Protein AF-A0A8H7XWB1-F1 (afdb_monomer)

pLDDT: mean 83.72, std 14.88, range [35.56, 97.25]

Structure (mmCIF, N/CA/C/O backbone):
data_AF-A0A8H7XWB1-F1
#
_entry.id   AF-A0A8H7XWB1-F1
#
loop_
_atom_site.group_PDB
_atom_site.id
_atom_site.type_symbol
_atom_site.label_atom_id
_atom_site.label_alt_id
_atom_site.label_comp_id
_atom_site.label_asym_id
_atom_site.label_entity_id
_atom_site.label_seq_id
_atom_site.pdbx_PDB_ins_code
_atom_site.Cartn_x
_atom_site.Cartn_y
_atom_site.Cartn_z
_atom_site.occupancy
_atom_site.B_iso_or_equiv
_atom_site.auth_seq_id
_atom_site.auth_comp_id
_atom_site.auth_asym_id
_atom_site.auth_atom_id
_atom_site.pdbx_PDB_model_num
ATOM 1 N N . MET A 1 1 ? -14.150 -14.711 -48.230 1.00 35.56 1 MET A N 1
ATOM 2 C CA . MET A 1 1 ? -14.407 -14.240 -46.854 1.00 35.56 1 MET A CA 1
ATOM 3 C C . MET A 1 1 ? -13.603 -12.969 -46.676 1.00 35.56 1 MET A C 1
ATOM 5 O O . MET A 1 1 ? -12.386 -13.043 -46.759 1.00 35.56 1 MET A O 1
ATOM 9 N N . ASN A 1 2 ? -14.265 -11.816 -46.577 1.00 38.28 2 ASN A N 1
ATOM 10 C CA . ASN A 1 2 ? -13.580 -10.537 -46.384 1.00 38.28 2 ASN A CA 1
ATOM 11 C C . ASN A 1 2 ? -13.220 -10.387 -44.901 1.00 38.28 2 ASN A C 1
ATOM 13 O O . ASN A 1 2 ? -14.093 -10.637 -44.068 1.00 38.28 2 ASN A O 1
ATOM 17 N N . PRO A 1 3 ? -11.982 -9.999 -44.558 1.00 50.97 3 PRO A N 1
ATOM 18 C CA . PRO A 1 3 ? -11.643 -9.670 -43.184 1.00 50.97 3 PRO A CA 1
ATOM 19 C C . PRO A 1 3 ? -12.422 -8.415 -42.786 1.00 50.97 3 PRO A C 1
ATOM 21 O O . PRO A 1 3 ? -12.303 -7.368 -43.423 1.00 50.97 3 PRO A O 1
ATOM 24 N N . GLU A 1 4 ? -13.258 -8.530 -41.758 1.00 46.41 4 GLU A N 1
ATOM 25 C CA . GLU A 1 4 ? -13.920 -7.386 -41.143 1.00 46.41 4 GLU A CA 1
ATOM 26 C C . GLU A 1 4 ? -12.843 -6.456 -40.577 1.00 46.41 4 GLU A C 1
ATOM 28 O O . GLU A 1 4 ? -12.221 -6.733 -39.550 1.00 46.41 4 GLU A O 1
ATOM 33 N N . THR A 1 5 ? -12.591 -5.342 -41.261 1.00 44.94 5 THR A N 1
ATOM 34 C CA . THR A 1 5 ? -11.781 -4.255 -40.722 1.00 44.94 5 THR A CA 1
ATOM 35 C C . THR A 1 5 ? -12.534 -3.673 -39.533 1.00 44.94 5 THR A C 1
ATOM 37 O O . THR A 1 5 ? -13.482 -2.905 -39.706 1.00 44.94 5 THR A O 1
ATOM 40 N N . ARG A 1 6 ? -12.141 -4.065 -38.317 1.00 42.94 6 ARG A N 1
ATOM 41 C CA . ARG A 1 6 ? -12.605 -3.430 -37.082 1.00 42.94 6 ARG A CA 1
ATOM 42 C C . ARG A 1 6 ? -12.208 -1.958 -37.137 1.00 42.94 6 ARG A C 1
ATOM 44 O O . ARG A 1 6 ? -11.044 -1.612 -36.966 1.00 42.94 6 ARG A O 1
ATOM 51 N N . THR A 1 7 ? -13.173 -1.089 -37.404 1.00 44.16 7 THR A N 1
ATOM 52 C CA . THR A 1 7 ? -12.995 0.354 -37.294 1.00 44.16 7 THR A CA 1
ATOM 53 C C . THR A 1 7 ? -12.847 0.699 -35.817 1.00 44.16 7 THR A C 1
ATOM 55 O O . THR A 1 7 ? -13.800 0.615 -35.040 1.00 44.16 7 THR A O 1
ATOM 58 N N . TYR A 1 8 ? -11.627 1.049 -35.411 1.00 45.31 8 TYR A N 1
ATOM 59 C CA . TYR A 1 8 ? -11.356 1.555 -34.070 1.00 45.31 8 TYR A CA 1
ATOM 60 C C . TYR A 1 8 ? -12.246 2.779 -33.807 1.00 45.31 8 TYR A C 1
ATOM 62 O O . TYR A 1 8 ? -12.289 3.722 -34.598 1.00 45.31 8 TYR A O 1
ATOM 70 N N . ARG A 1 9 ? -13.015 2.753 -32.711 1.00 51.78 9 ARG A N 1
ATOM 71 C CA . ARG A 1 9 ? -13.826 3.904 -32.298 1.00 51.78 9 ARG A CA 1
ATOM 72 C C . ARG A 1 9 ? -12.897 4.998 -31.792 1.00 51.78 9 ARG A C 1
ATOM 74 O O . ARG A 1 9 ? -12.386 4.903 -30.680 1.00 51.78 9 ARG A O 1
ATOM 81 N N . PHE A 1 10 ? -12.737 6.053 -32.580 1.00 53.00 10 PHE A N 1
ATOM 82 C CA . PHE A 1 10 ? -12.079 7.265 -32.112 1.00 53.00 10 PHE A CA 1
ATOM 83 C C . PHE A 1 10 ? -12.929 7.977 -31.042 1.00 53.00 10 PHE A C 1
ATOM 85 O O . PHE A 1 10 ? -14.168 7.922 -31.091 1.00 53.00 10 PHE A O 1
ATOM 92 N N . PRO A 1 11 ? -12.289 8.648 -30.066 1.00 59.00 11 PRO A N 1
ATOM 93 C CA . PRO A 1 11 ? -12.997 9.451 -29.082 1.00 59.00 11 PRO A CA 1
ATOM 94 C C . PRO A 1 11 ? -13.821 10.546 -29.766 1.00 59.00 11 PRO A C 1
ATOM 96 O O . PRO A 1 11 ? -13.415 11.129 -30.771 1.00 59.00 11 PRO A O 1
ATOM 99 N N . LYS A 1 12 ? -15.002 10.849 -29.212 1.00 74.38 12 LYS A N 1
ATOM 100 C CA . LYS A 1 12 ? -15.832 11.941 -29.741 1.00 74.38 12 LYS A CA 1
ATOM 101 C C . LYS A 1 12 ? -15.06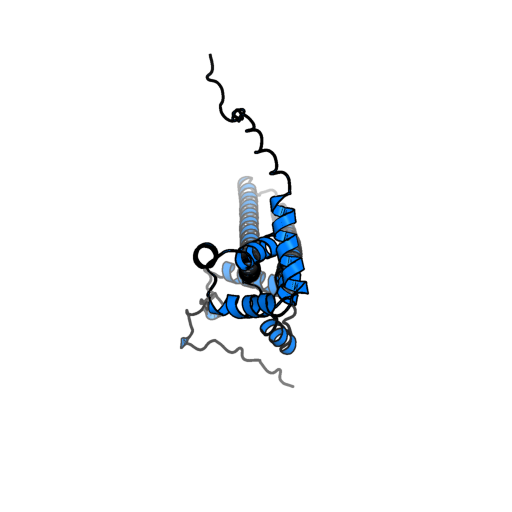3 13.269 -29.618 1.00 74.38 12 LYS A C 1
ATOM 103 O O . LYS A 1 12 ? -14.470 13.499 -28.563 1.00 74.38 12 LYS A O 1
ATOM 108 N N . PRO A 1 13 ? -15.153 14.185 -30.604 1.00 72.25 13 PRO A N 1
ATOM 109 C CA . PRO A 1 13 ? -14.378 15.434 -30.632 1.00 72.25 13 PR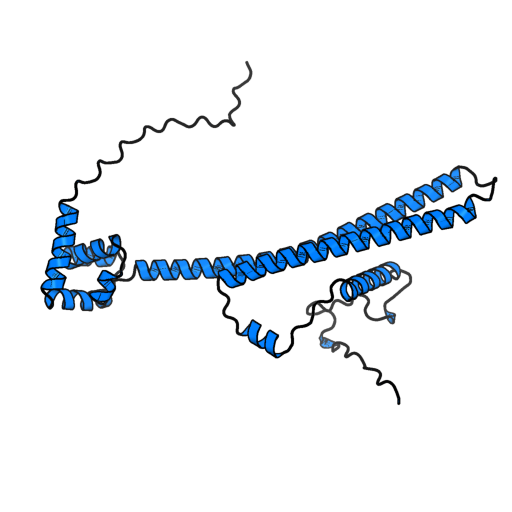O A CA 1
ATOM 110 C C . PRO A 1 13 ? -14.497 16.275 -29.355 1.00 72.25 13 PRO A C 1
ATOM 112 O O . PRO A 1 13 ? -13.539 16.899 -28.915 1.00 72.25 13 PRO A O 1
ATOM 115 N N . GLN A 1 14 ? -15.667 16.235 -28.715 1.00 79.50 14 GLN A N 1
ATOM 116 C CA . GLN A 1 14 ? -15.967 16.939 -27.465 1.00 79.50 14 GLN A CA 1
ATOM 117 C C . GLN A 1 14 ? -15.114 16.512 -26.252 1.00 79.50 14 GLN A C 1
ATOM 119 O O . GLN A 1 14 ? -15.103 17.221 -25.246 1.00 79.50 14 GLN A O 1
ATOM 124 N N . TYR A 1 15 ? -14.423 15.371 -26.332 1.00 65.50 15 TYR A N 1
ATOM 125 C CA . TYR A 1 15 ? -13.538 14.856 -25.282 1.00 65.50 15 TYR A CA 1
ATOM 126 C C . TYR A 1 15 ? -12.047 14.977 -25.630 1.00 65.50 15 TYR A C 1
ATOM 128 O O . TYR A 1 15 ? -11.212 14.586 -24.819 1.00 65.50 15 TYR A O 1
ATOM 136 N N . SER A 1 16 ? -11.702 15.536 -26.795 1.00 59.56 16 SER A N 1
ATOM 137 C CA . SER A 1 16 ? -10.306 15.786 -27.165 1.00 59.56 16 SER A CA 1
ATOM 138 C C . SER A 1 16 ? -9.658 16.771 -26.181 1.00 59.56 16 SER A C 1
ATOM 140 O O . SER A 1 16 ? -10.235 17.820 -25.881 1.00 59.56 16 SER A O 1
ATOM 142 N N . GLY A 1 17 ? -8.490 16.419 -25.632 1.00 60.16 17 GLY A N 1
ATOM 143 C CA . GLY A 1 17 ? -7.743 17.261 -24.690 1.00 60.16 17 GLY A CA 1
ATOM 144 C C . GLY A 1 17 ? -8.327 17.351 -23.273 1.00 60.16 17 GLY A C 1
ATOM 145 O O . GLY A 1 17 ? -7.893 18.196 -22.492 1.00 60.16 17 GLY A O 1
ATOM 146 N N . LYS A 1 18 ? -9.307 16.508 -22.914 1.00 54.84 18 LYS A N 1
ATOM 147 C CA . LYS A 1 18 ? -9.879 16.416 -21.556 1.00 54.84 18 LYS A CA 1
ATOM 148 C C . LYS A 1 18 ? -9.744 14.987 -21.016 1.00 54.84 18 LYS A C 1
ATOM 150 O O . LYS A 1 18 ? -9.686 14.044 -21.791 1.00 54.84 18 LYS A O 1
ATOM 155 N N . ASN A 1 19 ? -9.712 14.815 -19.690 1.00 50.78 19 ASN A N 1
ATOM 156 C CA . ASN A 1 19 ? -9.657 13.507 -19.004 1.00 50.78 19 ASN A CA 1
ATOM 157 C C . ASN A 1 19 ? -8.476 12.597 -19.407 1.00 50.78 19 ASN A C 1
ATOM 159 O O . ASN A 1 19 ? -8.663 11.401 -19.602 1.00 50.78 19 ASN A O 1
ATOM 163 N N . GLY A 1 20 ? -7.267 13.143 -19.567 1.00 52.66 20 GLY A N 1
ATOM 164 C CA . GLY A 1 20 ? -6.078 12.329 -19.864 1.00 52.66 20 GLY A CA 1
ATOM 165 C C . GLY A 1 20 ? -5.954 11.853 -21.317 1.00 52.66 20 GLY A C 1
ATOM 166 O O . GLY A 1 20 ? -4.910 11.321 -21.679 1.00 52.66 20 GLY A O 1
ATOM 167 N N . PHE A 1 21 ? -6.937 12.131 -22.183 1.00 46.53 21 PHE A N 1
ATOM 168 C CA . PHE A 1 21 ? -6.793 12.021 -23.639 1.00 46.53 21 PHE A CA 1
ATOM 169 C C . PHE A 1 21 ? -5.980 13.208 -24.171 1.00 46.53 21 PHE A C 1
ATOM 171 O O . PHE A 1 21 ? -6.491 14.090 -24.868 1.00 46.53 21 PHE A O 1
ATOM 178 N N . LEU A 1 22 ? -4.709 13.280 -23.777 1.00 50.22 22 LEU A N 1
ATOM 179 C CA . LEU A 1 22 ? -3.743 14.113 -24.477 1.00 50.22 22 LEU A CA 1
ATOM 180 C C . LEU A 1 22 ? -3.596 13.561 -25.898 1.00 50.22 22 LEU A C 1
ATOM 182 O O . LEU A 1 22 ? -3.619 12.348 -26.098 1.00 50.22 22 LEU A O 1
ATOM 186 N N . SER A 1 23 ? -3.424 14.453 -26.875 1.00 50.25 23 SER A N 1
ATOM 187 C CA . SER A 1 23 ? -3.046 14.113 -28.252 1.00 50.25 23 SER A CA 1
ATOM 188 C C . SER A 1 23 ? -1.604 13.600 -28.279 1.00 50.25 23 SER A C 1
ATOM 190 O O . SER A 1 23 ? -0.725 14.211 -28.874 1.00 50.25 23 SER A O 1
ATOM 192 N N . GLN A 1 24 ? -1.308 12.529 -27.552 1.00 55.84 24 GLN A N 1
ATOM 193 C CA . GLN A 1 24 ? -0.076 11.789 -27.765 1.00 55.84 24 GLN A CA 1
ATOM 194 C C . GLN A 1 24 ? -0.220 11.103 -29.120 1.00 55.84 24 GLN A C 1
ATOM 196 O O . GLN A 1 24 ? -1.270 10.506 -29.338 1.00 55.84 24 GLN A O 1
ATOM 201 N N . PHE A 1 25 ? 0.786 11.252 -29.991 1.00 54.06 25 PHE A N 1
ATOM 202 C CA . PHE A 1 25 ? 0.967 10.744 -31.368 1.00 54.06 25 PHE A CA 1
ATOM 203 C C . PHE A 1 25 ? 0.254 9.430 -31.736 1.00 54.06 25 PHE A C 1
ATOM 205 O O . PHE A 1 25 ? 0.881 8.432 -32.066 1.00 54.06 25 PHE A O 1
ATOM 212 N N . THR A 1 26 ? -1.070 9.409 -31.685 1.00 56.16 26 THR A N 1
ATOM 213 C CA . THR A 1 26 ? -1.877 8.218 -31.969 1.00 56.16 26 THR A CA 1
ATOM 214 C C . THR A 1 26 ? -2.432 8.260 -33.380 1.00 56.16 26 THR A C 1
ATOM 216 O O . THR A 1 26 ? -2.836 7.225 -33.900 1.00 56.16 26 THR A O 1
ATOM 219 N N . ASP A 1 27 ? -2.422 9.433 -34.014 1.00 67.38 27 ASP A N 1
ATOM 220 C CA . ASP A 1 27 ? -2.802 9.590 -35.409 1.00 67.38 27 ASP A CA 1
ATOM 221 C C . ASP A 1 27 ? -1.533 9.617 -36.281 1.00 67.38 27 ASP A C 1
ATOM 223 O O . ASP A 1 27 ? -0.704 10.516 -36.094 1.00 67.38 27 ASP A O 1
ATOM 227 N N . PRO A 1 28 ? -1.352 8.675 -37.230 1.00 71.19 28 PRO A N 1
ATOM 228 C CA . PRO A 1 28 ? -0.200 8.653 -38.134 1.00 71.19 28 PRO A CA 1
ATOM 229 C C . PRO A 1 28 ? 0.030 9.984 -38.861 1.00 71.19 28 PRO A C 1
ATOM 231 O O . PRO A 1 28 ? 1.161 10.324 -39.186 1.00 71.19 28 PRO A O 1
ATOM 234 N N . ALA A 1 29 ? -1.031 10.773 -39.068 1.00 78.19 29 ALA A N 1
ATOM 235 C CA . ALA A 1 29 ? -0.962 12.095 -39.688 1.00 78.19 29 ALA A CA 1
ATOM 236 C C . ALA A 1 29 ? -0.268 13.174 -38.825 1.00 78.19 29 ALA A C 1
ATOM 238 O O . ALA A 1 29 ? 0.056 14.244 -39.336 1.00 78.19 29 ALA A O 1
ATOM 239 N N . GLN A 1 30 ? -0.070 12.929 -37.525 1.00 77.12 30 GLN A N 1
ATOM 240 C CA . GLN A 1 30 ? 0.618 13.840 -36.599 1.00 77.12 30 GLN A CA 1
ATOM 241 C C . GLN A 1 30 ? 2.111 13.517 -36.440 1.00 77.12 30 GLN A C 1
ATOM 243 O O . GLN A 1 30 ? 2.844 14.294 -35.816 1.00 77.12 30 GLN A O 1
ATOM 248 N N . ILE A 1 31 ? 2.560 12.385 -36.989 1.00 81.75 31 ILE A N 1
ATOM 249 C CA . ILE A 1 31 ? 3.973 12.019 -37.021 1.00 81.75 31 ILE A CA 1
ATOM 250 C C . ILE A 1 31 ? 4.637 12.886 -38.095 1.00 81.75 31 ILE A C 1
ATOM 252 O O . ILE A 1 31 ? 4.229 12.904 -39.253 1.00 81.75 31 ILE A O 1
ATOM 256 N N . THR A 1 32 ? 5.623 13.666 -37.677 1.00 85.88 32 THR A N 1
ATOM 257 C CA . THR A 1 32 ? 6.428 14.544 -38.527 1.00 85.88 32 THR A CA 1
ATOM 258 C C . THR A 1 32 ? 7.887 14.151 -38.368 1.00 85.88 32 THR A C 1
ATOM 260 O O . THR A 1 32 ? 8.261 13.628 -37.322 1.00 85.88 32 THR A O 1
ATOM 263 N N . ASP A 1 33 ? 8.740 14.507 -39.325 1.00 86.62 33 ASP A N 1
ATOM 264 C CA . ASP A 1 33 ? 10.186 14.231 -39.260 1.00 86.62 33 ASP A CA 1
ATOM 265 C C . ASP A 1 33 ? 10.843 14.731 -37.954 1.00 86.62 33 ASP A C 1
ATOM 267 O O . ASP A 1 33 ? 11.885 14.245 -37.534 1.00 86.62 33 ASP A O 1
ATOM 271 N N . LYS A 1 34 ? 10.231 15.713 -37.276 1.00 84.31 34 LYS A N 1
ATOM 272 C CA . LYS A 1 34 ? 10.725 16.269 -36.007 1.00 84.31 34 LYS A CA 1
ATOM 273 C C . LYS A 1 34 ? 10.416 15.419 -34.771 1.00 84.31 34 LYS A C 1
ATOM 275 O O . LYS A 1 34 ? 11.002 15.679 -33.728 1.00 84.31 34 LYS A O 1
ATOM 280 N N . ASN A 1 35 ? 9.459 14.496 -34.846 1.00 83.38 35 ASN A N 1
ATOM 281 C CA . ASN A 1 35 ? 8.979 13.698 -33.709 1.00 83.38 35 ASN A CA 1
ATOM 282 C C . ASN A 1 35 ? 8.957 12.188 -34.000 1.00 83.38 35 ASN A C 1
ATOM 284 O O . ASN A 1 35 ? 8.463 11.413 -33.183 1.00 83.38 35 ASN A O 1
ATOM 288 N N . GLU A 1 36 ? 9.479 11.780 -35.155 1.00 85.19 36 GLU A N 1
ATOM 289 C CA . GLU A 1 36 ? 9.486 10.393 -35.606 1.00 85.19 36 GLU A CA 1
ATOM 290 C C . GLU A 1 36 ? 10.198 9.473 -34.607 1.00 85.19 36 GLU A C 1
ATOM 292 O O . GLU A 1 36 ? 9.649 8.439 -34.234 1.00 85.19 36 GLU A O 1
ATOM 297 N N . GLU A 1 37 ? 11.367 9.876 -34.102 1.00 81.25 37 GLU A N 1
ATOM 298 C CA . GLU A 1 37 ? 12.116 9.096 -33.107 1.00 81.25 37 GLU A CA 1
ATOM 299 C C . GLU A 1 37 ? 11.305 8.873 -31.825 1.00 81.25 37 GLU A C 1
ATOM 301 O O . GLU A 1 37 ? 11.192 7.745 -31.345 1.00 81.25 37 GLU A O 1
ATOM 306 N N . GLU A 1 38 ? 10.659 9.923 -31.312 1.00 82.81 38 GLU A N 1
ATOM 307 C CA . GLU A 1 38 ? 9.802 9.836 -30.126 1.00 82.81 38 GLU A CA 1
ATOM 308 C C . GLU A 1 38 ? 8.593 8.915 -30.374 1.00 82.81 38 GLU A C 1
ATOM 310 O O . GLU A 1 38 ? 8.188 8.149 -29.495 1.00 82.81 38 GLU A O 1
ATOM 315 N N . ALA A 1 39 ? 8.013 8.959 -31.577 1.00 83.19 39 ALA A N 1
ATOM 316 C CA . ALA A 1 39 ? 6.904 8.093 -31.962 1.00 83.19 39 ALA A CA 1
ATOM 317 C C . ALA A 1 39 ? 7.336 6.619 -32.058 1.00 83.19 39 ALA A C 1
ATOM 319 O O . ALA A 1 39 ? 6.631 5.745 -31.546 1.00 83.19 39 ALA A O 1
ATOM 320 N N . ILE A 1 40 ? 8.504 6.341 -32.647 1.00 85.12 40 ILE A N 1
ATOM 321 C CA . ILE A 1 40 ? 9.090 4.994 -32.715 1.00 85.12 40 ILE A CA 1
ATOM 322 C C . ILE A 1 40 ? 9.364 4.466 -31.306 1.00 85.12 40 ILE A C 1
ATOM 324 O O . ILE A 1 40 ? 9.042 3.318 -31.004 1.00 85.12 40 ILE A O 1
ATOM 328 N N . GLU A 1 41 ? 9.918 5.288 -30.419 1.00 82.12 41 GLU A N 1
ATOM 329 C CA . GLU A 1 41 ? 10.194 4.889 -29.038 1.00 82.12 41 GLU A CA 1
ATOM 330 C C . GLU A 1 41 ? 8.927 4.554 -28.262 1.00 82.12 41 GLU A C 1
ATOM 332 O O . GLU A 1 41 ? 8.865 3.513 -27.607 1.00 82.12 41 GLU A O 1
ATOM 337 N N . LYS A 1 42 ? 7.893 5.391 -28.374 1.00 83.19 42 LYS A N 1
ATOM 338 C CA . LYS A 1 42 ? 6.586 5.124 -27.765 1.00 83.19 42 LYS A CA 1
ATOM 339 C C . LYS A 1 42 ? 5.952 3.856 -28.316 1.00 83.19 42 LYS A C 1
ATOM 341 O O . LYS A 1 42 ? 5.360 3.094 -27.555 1.00 83.19 42 LYS A O 1
ATOM 346 N N . HIS A 1 43 ? 6.091 3.613 -29.617 1.00 84.88 43 HIS A N 1
ATOM 347 C CA . HIS A 1 43 ? 5.610 2.388 -30.238 1.00 84.88 43 HIS A CA 1
ATOM 348 C C . HIS A 1 43 ? 6.334 1.156 -29.684 1.00 84.88 43 HIS A C 1
ATOM 350 O O . HIS A 1 43 ? 5.670 0.244 -29.203 1.00 84.88 43 HIS A O 1
ATOM 356 N N . ARG A 1 44 ? 7.672 1.172 -29.631 1.00 83.06 44 ARG A N 1
ATOM 357 C CA . ARG A 1 44 ? 8.475 0.091 -29.030 1.00 83.06 44 ARG A CA 1
ATOM 358 C C . ARG A 1 44 ? 8.133 -0.133 -27.564 1.00 83.06 44 ARG A C 1
ATOM 360 O O . ARG A 1 44 ? 8.028 -1.267 -27.113 1.00 83.06 44 ARG A O 1
ATOM 367 N N . GLN A 1 45 ? 7.937 0.945 -26.807 1.00 82.38 45 GLN A N 1
ATOM 368 C CA . GLN A 1 45 ? 7.529 0.855 -25.410 1.00 82.38 45 GLN A CA 1
ATOM 369 C C . GLN A 1 45 ? 6.152 0.187 -25.281 1.00 82.38 45 GLN A C 1
ATOM 371 O O . GLN A 1 45 ? 5.947 -0.661 -24.415 1.00 82.38 45 GLN A O 1
ATOM 376 N N . PHE A 1 46 ? 5.210 0.545 -26.151 1.00 84.19 46 PHE A N 1
ATOM 377 C CA . PHE A 1 46 ? 3.893 -0.075 -26.195 1.00 84.19 46 PHE A CA 1
ATOM 378 C C . PHE A 1 46 ? 3.961 -1.557 -26.585 1.00 84.19 46 PHE A C 1
ATOM 380 O O . PHE A 1 46 ? 3.308 -2.374 -25.942 1.00 84.19 46 PHE A O 1
ATOM 387 N N . GLU A 1 47 ? 4.772 -1.920 -27.579 1.00 85.38 47 GLU A N 1
ATOM 388 C CA . GLU A 1 47 ? 5.025 -3.318 -27.943 1.00 85.38 47 GLU A CA 1
ATOM 389 C C . GLU A 1 47 ? 5.628 -4.095 -26.772 1.00 85.38 47 GLU A C 1
ATOM 391 O O . GLU A 1 47 ? 5.122 -5.160 -26.430 1.00 85.38 47 GLU A O 1
ATOM 396 N N . PHE A 1 48 ? 6.614 -3.524 -26.073 1.00 84.62 48 PHE A N 1
ATOM 397 C CA . PHE A 1 48 ? 7.167 -4.120 -24.861 1.00 84.62 48 PHE A CA 1
ATOM 398 C C . PHE A 1 48 ? 6.074 -4.391 -23.821 1.00 84.62 48 PHE A C 1
ATOM 400 O O . PHE A 1 48 ? 5.974 -5.511 -23.319 1.00 84.62 48 PHE A O 1
ATOM 407 N N . PHE A 1 49 ? 5.211 -3.412 -23.532 1.00 82.81 49 PHE A N 1
ATOM 408 C CA . PHE A 1 49 ? 4.098 -3.602 -22.601 1.00 82.81 49 PHE A CA 1
ATOM 409 C C . PHE A 1 49 ? 3.118 -4.677 -23.078 1.00 82.81 49 PHE A C 1
ATOM 411 O O . PHE A 1 49 ? 2.703 -5.530 -22.293 1.00 82.81 49 PHE A O 1
ATOM 418 N N . LEU A 1 50 ? 2.780 -4.690 -24.365 1.00 84.06 50 LEU A N 1
ATOM 419 C CA . LEU A 1 50 ? 1.895 -5.699 -24.931 1.00 84.06 50 LEU A CA 1
ATOM 420 C C . LEU A 1 50 ? 2.502 -7.093 -24.947 1.00 84.06 50 LEU A C 1
ATOM 422 O O . LEU A 1 50 ? 1.748 -8.052 -24.884 1.00 84.06 50 LEU A O 1
ATOM 426 N N . GLU A 1 51 ? 3.814 -7.234 -25.082 1.00 85.94 51 GLU A N 1
ATOM 427 C CA . GLU A 1 51 ? 4.486 -8.528 -25.159 1.00 85.94 51 GLU A CA 1
ATOM 428 C C . GLU A 1 51 ? 4.829 -9.080 -23.780 1.00 85.94 51 GLU A C 1
ATOM 430 O O . GLU A 1 51 ? 4.535 -10.241 -23.485 1.00 85.94 51 GLU A O 1
ATOM 435 N N . HIS A 1 52 ? 5.403 -8.227 -22.935 1.00 81.94 52 HIS A N 1
ATOM 436 C CA . HIS A 1 52 ? 6.024 -8.594 -21.670 1.00 81.94 52 HIS A CA 1
ATOM 437 C C . HIS A 1 52 ? 5.131 -8.282 -20.471 1.00 81.94 52 HIS A C 1
ATOM 439 O O . HIS A 1 52 ? 5.300 -8.909 -19.434 1.00 81.94 52 HIS A O 1
ATOM 445 N N . GLN A 1 53 ? 4.153 -7.380 -20.582 1.00 81.12 53 GLN A N 1
ATOM 446 C CA . GLN A 1 53 ? 3.177 -7.091 -19.521 1.00 81.12 53 GLN A CA 1
ATOM 447 C C . GLN A 1 53 ? 1.759 -7.522 -19.909 1.00 81.12 53 GLN A C 1
ATOM 449 O O . GLN A 1 53 ? 0.778 -6.862 -19.565 1.00 81.12 53 GLN A O 1
ATOM 454 N N . LYS A 1 54 ? 1.631 -8.670 -20.591 1.00 79.31 54 LYS A N 1
ATOM 455 C CA . LYS A 1 54 ? 0.335 -9.320 -20.840 1.00 79.31 54 LYS A CA 1
ATOM 456 C C . LYS A 1 54 ? -0.320 -9.699 -19.519 1.00 79.31 54 LYS A C 1
ATOM 458 O O . LYS A 1 54 ? -0.105 -10.789 -18.994 1.00 79.31 54 LYS A O 1
ATOM 463 N N . ARG A 1 55 ? -1.112 -8.782 -18.979 1.00 79.31 55 ARG A N 1
ATOM 464 C CA . ARG A 1 55 ? -2.034 -9.058 -17.886 1.00 79.31 55 ARG A CA 1
ATOM 465 C C . ARG A 1 55 ? -3.333 -9.526 -18.516 1.00 79.31 55 ARG A C 1
ATOM 467 O O . ARG A 1 55 ? -3.850 -8.888 -19.434 1.00 79.31 55 ARG A O 1
ATOM 474 N N . GLU A 1 56 ? -3.823 -10.670 -18.060 1.00 82.00 56 GLU A N 1
ATOM 475 C CA . GLU A 1 56 ? -5.148 -11.123 -18.453 1.00 82.00 56 GLU A CA 1
ATOM 476 C C . GLU A 1 56 ? -6.149 -10.074 -17.976 1.00 82.00 56 GLU A C 1
ATOM 478 O O . GLU A 1 56 ? -6.168 -9.707 -16.801 1.00 82.00 56 GLU A O 1
ATOM 483 N N . VAL A 1 57 ? -6.929 -9.531 -18.912 1.00 83.38 57 VAL A N 1
ATOM 484 C CA . VAL A 1 57 ? -8.037 -8.657 -18.542 1.00 83.38 57 VAL A CA 1
ATOM 485 C C . VAL A 1 57 ? -9.050 -9.554 -17.836 1.00 83.38 57 VAL A C 1
ATOM 487 O O . VAL A 1 57 ? -9.496 -10.521 -18.463 1.00 83.38 57 VAL A O 1
ATOM 490 N N . PRO A 1 58 ? -9.395 -9.274 -16.567 1.00 86.88 58 PRO A N 1
ATOM 491 C CA . PRO A 1 58 ? -10.365 -10.083 -15.852 1.00 86.88 58 PRO A CA 1
ATOM 492 C C . PRO A 1 58 ? -11.688 -10.118 -16.624 1.00 86.88 58 PRO A C 1
ATOM 494 O O . PRO A 1 58 ? -12.044 -9.168 -17.332 1.00 86.88 58 PRO A O 1
ATOM 497 N N . ASP A 1 59 ? -12.417 -11.226 -16.526 1.00 93.06 59 ASP A N 1
ATOM 498 C CA . ASP A 1 59 ? -13.748 -11.306 -17.115 1.00 93.06 59 ASP A CA 1
ATOM 499 C C . ASP A 1 59 ? -14.736 -10.353 -16.402 1.00 93.06 59 ASP A C 1
ATOM 501 O O . ASP A 1 59 ? -14.468 -9.759 -15.356 1.00 93.06 59 ASP A O 1
ATOM 505 N N . LEU A 1 60 ? -15.916 -10.156 -16.992 1.00 92.44 60 LEU A N 1
ATOM 506 C CA . LEU A 1 60 ? -16.914 -9.247 -16.415 1.00 92.44 60 LEU A CA 1
ATOM 507 C C . LEU A 1 60 ? -17.406 -9.708 -15.035 1.00 92.44 60 LEU A C 1
ATOM 509 O O . LEU A 1 60 ? -17.769 -8.872 -14.207 1.00 92.44 60 LEU A O 1
ATOM 513 N N . GLU A 1 61 ? -17.425 -11.017 -14.788 1.00 92.56 61 GLU A N 1
ATOM 514 C CA . GLU A 1 61 ? -17.891 -11.591 -13.527 1.00 92.56 61 GLU A CA 1
ATOM 515 C C . GLU A 1 61 ? -16.889 -11.339 -12.395 1.00 92.56 61 GLU A C 1
ATOM 517 O O . GLU A 1 61 ? -17.283 -10.915 -11.309 1.00 92.56 61 GLU A O 1
ATOM 522 N N . THR A 1 62 ? -15.594 -11.506 -12.661 1.00 90.31 62 THR A N 1
ATOM 523 C CA . THR A 1 62 ? -14.500 -11.207 -11.727 1.00 90.31 62 THR A CA 1
ATOM 524 C C . THR A 1 62 ? -14.416 -9.719 -11.424 1.00 90.31 62 THR A C 1
ATOM 526 O O . THR A 1 62 ? -14.380 -9.360 -10.250 1.00 90.31 62 THR A O 1
ATOM 529 N N . MET A 1 63 ? -14.521 -8.841 -12.428 1.00 89.19 63 MET A N 1
ATOM 530 C CA . MET A 1 63 ? -14.576 -7.391 -12.184 1.00 89.19 63 MET A CA 1
ATOM 531 C C . MET A 1 63 ? -15.776 -7.000 -11.307 1.00 89.19 63 MET A C 1
ATOM 533 O O . MET A 1 63 ? -15.657 -6.170 -10.405 1.00 89.19 63 MET A O 1
ATOM 537 N N . ALA A 1 64 ? -16.946 -7.609 -11.535 1.00 90.62 64 ALA A N 1
ATOM 538 C CA . ALA A 1 64 ? -18.121 -7.371 -10.699 1.00 90.62 64 ALA A CA 1
ATOM 539 C C . ALA A 1 64 ? -17.935 -7.912 -9.271 1.00 90.62 64 ALA A C 1
ATOM 541 O O . ALA A 1 64 ? -18.411 -7.300 -8.310 1.00 90.62 64 ALA A O 1
ATOM 542 N N . ALA A 1 65 ? -17.249 -9.045 -9.113 1.00 90.50 65 ALA A N 1
ATOM 543 C CA . ALA A 1 65 ? -16.929 -9.612 -7.810 1.00 90.50 65 ALA A CA 1
ATOM 544 C C . ALA A 1 65 ? -15.943 -8.728 -7.031 1.00 90.50 65 ALA A C 1
ATOM 546 O O . ALA A 1 65 ? -16.158 -8.493 -5.842 1.00 90.50 65 ALA A O 1
ATOM 547 N N . GLU A 1 66 ? -14.919 -8.185 -7.692 1.00 86.44 66 GLU A N 1
ATOM 548 C CA . GLU A 1 66 ? -13.955 -7.254 -7.095 1.00 86.44 66 GLU A CA 1
ATOM 549 C C . GLU A 1 66 ? -14.629 -5.973 -6.608 1.00 86.44 66 GLU A C 1
ATOM 551 O O . GLU A 1 66 ? -14.393 -5.541 -5.483 1.00 86.44 66 GLU A O 1
ATOM 556 N N . LEU A 1 67 ? -15.544 -5.410 -7.401 1.00 87.38 67 LEU A N 1
ATOM 557 C CA . LEU A 1 67 ? -16.242 -4.173 -7.044 1.00 87.38 67 LEU A CA 1
ATOM 558 C C . LEU A 1 67 ? -17.179 -4.340 -5.836 1.00 87.38 67 LEU A C 1
ATOM 560 O O . LEU A 1 67 ? -17.425 -3.390 -5.094 1.00 87.38 67 LEU A O 1
ATOM 564 N N . ASN A 1 68 ? -17.699 -5.553 -5.629 1.00 87.56 68 ASN A N 1
ATOM 565 C CA . ASN A 1 68 ? -18.533 -5.898 -4.477 1.00 87.56 68 ASN A CA 1
ATOM 566 C C . ASN A 1 68 ? -17.727 -6.452 -3.291 1.00 87.56 68 ASN A C 1
ATOM 568 O O . ASN A 1 68 ? -18.308 -6.734 -2.234 1.00 87.56 68 ASN A O 1
ATOM 572 N N . ARG A 1 69 ? -16.410 -6.634 -3.441 1.00 85.56 69 ARG A N 1
ATOM 573 C CA . ARG A 1 69 ? -15.555 -7.172 -2.387 1.00 85.56 69 ARG A CA 1
ATOM 574 C C . ARG A 1 69 ? -15.470 -6.153 -1.255 1.00 85.56 69 A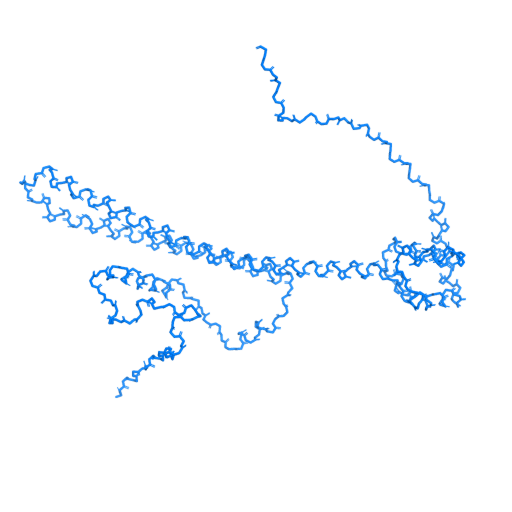RG A C 1
ATOM 576 O O . ARG A 1 69 ? -15.047 -5.017 -1.439 1.00 85.56 69 ARG A O 1
ATOM 583 N N . LYS A 1 70 ? -15.874 -6.562 -0.052 1.00 85.81 70 LYS A N 1
ATOM 584 C CA . LYS A 1 70 ? -15.573 -5.794 1.157 1.00 85.81 70 LYS A CA 1
ATOM 585 C C . LYS A 1 70 ? -14.132 -6.076 1.527 1.00 85.81 70 LYS A C 1
ATOM 587 O O . LYS A 1 70 ? -13.831 -7.164 2.012 1.00 85.81 70 LYS A O 1
ATOM 592 N N . ASP A 1 71 ? -13.269 -5.114 1.255 1.00 87.31 71 ASP A N 1
ATOM 593 C CA . ASP A 1 71 ? -11.873 -5.211 1.635 1.00 87.31 71 ASP A CA 1
ATOM 594 C C . ASP A 1 71 ? -11.726 -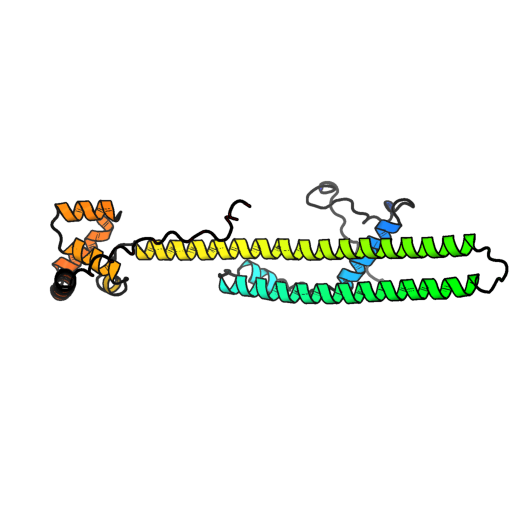5.122 3.153 1.00 87.31 71 ASP A C 1
ATOM 596 O O . ASP A 1 71 ? -12.252 -4.216 3.797 1.00 87.31 71 ASP A O 1
ATOM 600 N N . ASP A 1 72 ? -11.028 -6.101 3.718 1.00 92.38 72 ASP A N 1
ATOM 601 C CA . ASP A 1 72 ? -10.528 -6.090 5.084 1.00 92.38 72 ASP A CA 1
ATOM 602 C C . ASP A 1 72 ? -9.019 -5.788 5.082 1.00 92.38 72 ASP A C 1
ATOM 604 O O . ASP A 1 72 ? -8.334 -5.841 4.052 1.00 92.38 72 ASP A O 1
ATOM 608 N N . ALA A 1 73 ? -8.466 -5.466 6.254 1.00 92.12 73 ALA A N 1
ATOM 609 C CA . ALA A 1 73 ? -7.045 -5.131 6.371 1.00 92.12 73 ALA A CA 1
ATOM 610 C C . ALA A 1 73 ? -6.120 -6.282 5.914 1.00 92.12 73 ALA A C 1
ATOM 612 O O . ALA A 1 73 ? -5.005 -6.037 5.441 1.00 92.12 73 ALA A O 1
ATOM 613 N N . ALA A 1 74 ? -6.580 -7.535 6.029 1.00 93.12 74 ALA A N 1
ATOM 614 C CA . ALA A 1 74 ? -5.851 -8.721 5.591 1.00 93.12 74 ALA A CA 1
ATOM 615 C C . ALA A 1 74 ? -5.845 -8.877 4.059 1.00 93.12 74 ALA A C 1
ATOM 617 O O . ALA A 1 74 ? -4.780 -9.108 3.486 1.00 93.12 74 ALA A O 1
ATOM 618 N N . SER A 1 75 ? -6.990 -8.698 3.392 1.00 93.81 75 SER A N 1
ATOM 619 C CA . SER A 1 75 ? -7.115 -8.690 1.928 1.00 93.81 75 SER A CA 1
ATOM 620 C C . SER A 1 75 ? -6.267 -7.585 1.310 1.00 93.81 75 SER A C 1
ATOM 622 O O . SER A 1 75 ? -5.540 -7.841 0.353 1.00 93.81 75 SER A O 1
ATOM 624 N N . LEU A 1 76 ? -6.292 -6.374 1.878 1.00 94.38 76 LEU A N 1
ATOM 625 C CA . LEU A 1 76 ? -5.464 -5.266 1.387 1.00 94.38 76 LEU A CA 1
ATOM 626 C C . LEU A 1 76 ? -3.974 -5.538 1.570 1.00 94.38 76 LEU A C 1
ATOM 628 O O . LEU A 1 76 ? -3.182 -5.230 0.686 1.00 94.38 76 LEU A O 1
ATOM 632 N N . LYS A 1 77 ? -3.579 -6.151 2.692 1.00 96.00 77 LYS A N 1
ATOM 633 C CA . LYS A 1 77 ? -2.193 -6.587 2.877 1.00 96.00 77 LYS A CA 1
ATOM 634 C C . LYS A 1 77 ? -1.787 -7.591 1.798 1.00 96.00 77 LYS A C 1
ATOM 636 O O . LYS A 1 77 ? -0.741 -7.412 1.191 1.00 96.00 77 LYS A O 1
ATOM 641 N N . LYS A 1 78 ? -2.626 -8.595 1.537 1.00 95.44 78 LYS A N 1
ATOM 642 C CA . LYS A 1 78 ? -2.360 -9.580 0.490 1.00 95.44 78 LYS A CA 1
ATOM 643 C C . LYS A 1 78 ? -2.207 -8.914 -0.881 1.00 95.44 78 LYS A C 1
ATOM 645 O O . LYS A 1 78 ? -1.271 -9.234 -1.591 1.00 95.44 78 LYS A O 1
ATOM 650 N N . GLN A 1 79 ? -3.065 -7.953 -1.221 1.00 94.31 79 GLN A N 1
ATOM 651 C CA . GLN A 1 79 ? -2.954 -7.204 -2.478 1.00 94.31 79 GLN A CA 1
ATOM 652 C C . GLN A 1 79 ? -1.653 -6.407 -2.584 1.00 94.31 79 GLN A C 1
ATOM 654 O O . GLN A 1 79 ? -1.053 -6.377 -3.650 1.00 94.31 79 GLN A O 1
ATOM 659 N N . ILE A 1 80 ? -1.200 -5.783 -1.492 1.00 96.81 80 ILE A N 1
ATOM 660 C CA . ILE A 1 80 ? 0.096 -5.092 -1.463 1.00 96.81 80 ILE A CA 1
ATOM 661 C C . ILE A 1 80 ? 1.235 -6.089 -1.704 1.00 96.81 80 ILE A C 1
ATOM 663 O O . ILE A 1 80 ? 2.116 -5.806 -2.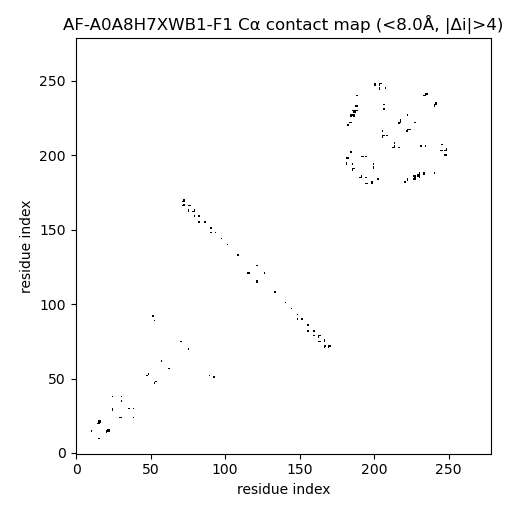512 1.00 96.81 80 ILE A O 1
ATOM 667 N N . ASP A 1 81 ? 1.205 -7.245 -1.039 1.00 97.25 81 ASP A N 1
ATOM 668 C CA . ASP A 1 81 ? 2.224 -8.287 -1.190 1.00 97.25 81 ASP A CA 1
ATOM 669 C C . ASP A 1 81 ? 2.217 -8.857 -2.631 1.00 97.25 81 ASP A C 1
ATOM 671 O O . ASP A 1 81 ? 3.264 -8.959 -3.270 1.00 97.25 81 ASP A O 1
ATOM 675 N N . ASP A 1 82 ? 1.035 -9.141 -3.191 1.00 95.25 82 ASP A N 1
ATOM 676 C CA . ASP A 1 82 ? 0.861 -9.608 -4.574 1.00 95.25 82 ASP A CA 1
ATOM 677 C C . ASP A 1 82 ? 1.372 -8.557 -5.584 1.00 95.25 82 ASP A C 1
ATOM 679 O O . ASP A 1 82 ? 2.054 -8.893 -6.556 1.00 95.25 82 ASP A O 1
ATOM 683 N N . LEU A 1 83 ? 1.105 -7.269 -5.337 1.00 95.44 83 LEU A N 1
ATOM 684 C CA . LEU A 1 83 ? 1.568 -6.156 -6.169 1.00 95.44 83 LEU A CA 1
ATOM 685 C C . LEU A 1 83 ? 3.092 -5.964 -6.103 1.00 95.44 83 LEU A C 1
ATOM 687 O O . LEU A 1 83 ? 3.702 -5.577 -7.100 1.00 95.44 83 LEU A O 1
ATOM 691 N N . GLN A 1 84 ? 3.721 -6.238 -4.958 1.00 96.88 84 GLN A N 1
ATOM 692 C CA . GLN A 1 84 ? 5.182 -6.230 -4.825 1.00 96.88 84 GLN A CA 1
ATOM 693 C C . GLN A 1 84 ? 5.819 -7.337 -5.662 1.00 96.88 84 GLN A C 1
ATOM 695 O O . GLN A 1 84 ? 6.719 -7.060 -6.452 1.00 96.88 84 GLN A O 1
ATOM 700 N N . VAL A 1 85 ? 5.300 -8.563 -5.563 1.00 96.75 85 VAL A N 1
ATOM 701 C CA . VAL A 1 85 ? 5.767 -9.692 -6.383 1.00 96.75 85 VAL A CA 1
ATOM 702 C C . VAL A 1 85 ? 5.579 -9.393 -7.872 1.00 96.75 85 VAL A C 1
ATOM 704 O O . VAL A 1 85 ? 6.451 -9.679 -8.693 1.00 96.75 85 VAL A O 1
ATOM 707 N N . LEU A 1 86 ? 4.450 -8.787 -8.245 1.00 93.62 86 LEU A N 1
ATOM 708 C CA . LEU A 1 86 ? 4.203 -8.365 -9.621 1.00 93.62 86 LEU A CA 1
ATOM 709 C C . LEU A 1 86 ? 5.226 -7.321 -10.091 1.00 93.62 86 LEU A C 1
ATOM 711 O O . LEU A 1 86 ? 5.761 -7.449 -11.189 1.00 93.62 86 LEU A O 1
ATOM 715 N N . HIS A 1 87 ? 5.539 -6.332 -9.254 1.00 95.44 87 HIS A N 1
ATOM 716 C CA . HIS A 1 87 ? 6.530 -5.306 -9.569 1.00 95.44 87 HIS A CA 1
ATOM 717 C C . HIS A 1 87 ? 7.941 -5.879 -9.746 1.00 95.44 87 HIS A C 1
ATOM 719 O O . HIS A 1 87 ? 8.633 -5.495 -10.685 1.00 95.44 87 HIS A O 1
ATOM 725 N N . GLU A 1 88 ? 8.356 -6.824 -8.900 1.00 96.69 88 GLU A N 1
ATOM 726 C CA . GLU A 1 88 ? 9.641 -7.520 -9.043 1.00 96.69 88 GLU A CA 1
ATOM 727 C C . GLU A 1 88 ? 9.731 -8.271 -10.378 1.00 96.69 88 GLU A C 1
ATOM 729 O O . GLU A 1 88 ? 10.735 -8.171 -11.087 1.00 96.69 88 GLU A O 1
ATOM 734 N N . ASN A 1 89 ? 8.657 -8.964 -10.768 1.00 95.19 89 ASN A N 1
ATOM 735 C CA . ASN A 1 89 ? 8.584 -9.640 -12.063 1.00 95.19 89 ASN A CA 1
ATOM 736 C C . ASN A 1 89 ? 8.644 -8.651 -13.237 1.00 95.19 89 ASN A C 1
ATOM 738 O O . ASN A 1 89 ? 9.341 -8.905 -14.221 1.00 95.19 89 ASN A O 1
ATOM 742 N N . ASP A 1 90 ? 7.936 -7.524 -13.142 1.00 93.25 90 ASP A N 1
ATOM 743 C CA . ASP A 1 90 ? 7.949 -6.485 -14.173 1.00 93.25 90 ASP A CA 1
ATOM 744 C C . ASP A 1 90 ? 9.340 -5.831 -14.295 1.00 93.25 90 ASP A C 1
ATOM 746 O O . ASP A 1 90 ? 9.795 -5.565 -15.410 1.00 93.25 90 ASP A O 1
ATOM 750 N N . LEU A 1 91 ? 10.052 -5.634 -13.177 1.00 95.31 91 LEU A N 1
ATOM 751 C CA . LEU A 1 91 ? 11.436 -5.147 -13.164 1.00 95.31 91 LEU A CA 1
ATOM 752 C C . LEU A 1 91 ? 12.398 -6.138 -13.814 1.00 95.31 91 LEU A C 1
ATOM 754 O O . LEU A 1 91 ? 13.224 -5.730 -14.626 1.00 95.31 91 LEU A O 1
ATOM 758 N N . GLN A 1 92 ? 12.276 -7.431 -13.506 1.00 96.19 92 GLN A N 1
ATOM 759 C CA . GLN A 1 92 ? 13.106 -8.459 -14.133 1.00 96.19 92 GLN A CA 1
ATOM 760 C C . GLN A 1 92 ? 12.939 -8.444 -15.658 1.00 96.19 92 GLN A C 1
ATOM 762 O O . GLN A 1 92 ? 13.928 -8.393 -16.384 1.00 96.19 92 GLN A O 1
ATOM 767 N N . ARG A 1 93 ? 11.692 -8.390 -16.145 1.00 94.00 93 ARG A N 1
ATOM 768 C CA . ARG A 1 93 ? 11.394 -8.306 -17.586 1.00 94.00 93 ARG A CA 1
ATOM 769 C C . ARG A 1 93 ? 11.961 -7.041 -18.224 1.00 94.00 93 ARG A C 1
ATOM 771 O O . ARG A 1 93 ? 12.467 -7.099 -19.340 1.00 94.00 93 ARG A O 1
ATOM 778 N N . LEU A 1 94 ? 11.883 -5.905 -17.527 1.00 93.62 94 LEU A N 1
ATOM 779 C CA . LEU A 1 94 ? 12.473 -4.651 -17.993 1.00 93.62 94 LEU A CA 1
ATOM 780 C C . LEU A 1 94 ? 14.001 -4.757 -18.097 1.00 93.62 94 LEU A C 1
ATOM 782 O O . LEU A 1 94 ? 14.573 -4.290 -19.079 1.00 93.62 94 LEU A O 1
ATOM 786 N N . TYR A 1 95 ? 14.665 -5.379 -17.120 1.00 95.31 95 TYR A N 1
ATOM 787 C CA . TYR A 1 95 ? 16.110 -5.588 -17.175 1.00 95.31 95 TYR A CA 1
ATOM 788 C C . TYR A 1 95 ? 16.513 -6.522 -18.312 1.00 95.31 95 TYR A C 1
ATOM 790 O O . TYR A 1 95 ? 17.428 -6.180 -19.057 1.00 95.31 95 TYR A O 1
ATOM 798 N N . ASP A 1 96 ? 15.812 -7.641 -18.496 1.00 95.00 96 ASP A N 1
ATOM 799 C CA . ASP A 1 96 ? 16.071 -8.568 -19.602 1.00 95.00 96 ASP A CA 1
ATOM 800 C C . ASP A 1 96 ? 15.911 -7.862 -20.961 1.00 95.00 96 ASP A C 1
ATOM 802 O O . ASP A 1 96 ? 16.750 -8.005 -21.851 1.00 95.00 96 ASP A O 1
ATOM 806 N N . PHE A 1 97 ? 14.879 -7.025 -21.100 1.00 92.56 97 PHE A N 1
ATOM 807 C CA . PHE A 1 97 ? 14.655 -6.214 -22.295 1.00 92.56 97 PHE A CA 1
ATOM 808 C C . PHE A 1 97 ? 15.775 -5.198 -22.544 1.00 92.56 97 PHE A C 1
ATOM 810 O O . PHE A 1 97 ? 16.312 -5.129 -23.648 1.00 92.56 97 PHE A O 1
ATOM 817 N N . ASN A 1 98 ? 16.178 -4.451 -21.514 1.00 93.56 98 ASN A N 1
ATOM 818 C CA . ASN A 1 98 ? 17.264 -3.478 -21.622 1.00 93.56 98 ASN A CA 1
ATOM 819 C C . ASN A 1 98 ? 18.603 -4.160 -21.965 1.00 93.56 98 ASN A C 1
ATOM 821 O O . ASN A 1 98 ? 19.386 -3.629 -22.751 1.00 93.56 98 ASN A O 1
ATOM 825 N N . VAL A 1 99 ? 18.864 -5.353 -21.417 1.00 95.81 99 VAL A N 1
ATOM 826 C CA . VAL A 1 99 ? 20.045 -6.159 -21.763 1.00 95.81 99 VAL A CA 1
ATOM 827 C C . VAL A 1 99 ? 20.010 -6.569 -23.235 1.00 95.81 99 VAL A C 1
ATOM 829 O O . VAL A 1 99 ? 21.033 -6.459 -23.908 1.00 95.81 99 VAL A O 1
ATOM 832 N N . ASN A 1 100 ? 18.857 -6.986 -23.760 1.00 93.88 100 ASN A N 1
ATOM 833 C CA . ASN A 1 100 ? 18.726 -7.332 -25.176 1.00 93.88 100 ASN A CA 1
ATOM 834 C C . ASN A 1 100 ? 18.958 -6.115 -26.084 1.00 93.88 100 ASN A C 1
ATOM 836 O O . ASN A 1 100 ? 19.774 -6.209 -26.998 1.00 93.88 100 ASN A O 1
ATOM 840 N N . GLU A 1 101 ? 18.350 -4.958 -25.787 1.00 91.94 101 GLU A N 1
ATOM 841 C CA . GLU A 1 101 ? 18.607 -3.708 -26.528 1.00 91.94 101 GLU A CA 1
ATOM 842 C C . GLU A 1 101 ? 20.100 -3.338 -26.514 1.00 91.94 101 GLU A C 1
ATOM 844 O O . GLU A 1 101 ? 20.660 -2.910 -27.526 1.00 91.94 101 GLU A O 1
ATOM 849 N N . TYR A 1 102 ? 20.772 -3.521 -25.373 1.00 94.44 102 TYR A N 1
ATOM 850 C CA . TYR A 1 102 ? 22.206 -3.271 -25.263 1.00 94.44 102 TYR A CA 1
ATOM 851 C C . TYR A 1 102 ? 23.027 -4.207 -26.153 1.00 94.44 102 TYR A C 1
ATOM 853 O O . TYR A 1 102 ? 23.918 -3.754 -26.870 1.00 94.44 102 TYR A O 1
ATOM 861 N N . LEU A 1 103 ? 22.737 -5.509 -26.115 1.00 95.50 103 LEU A N 1
ATOM 862 C CA . LEU A 1 103 ? 23.441 -6.503 -26.925 1.00 95.50 103 LEU A CA 1
ATOM 863 C C . LEU A 1 103 ? 23.237 -6.252 -28.423 1.00 95.50 103 LEU A C 1
ATOM 865 O O . LEU A 1 103 ? 24.204 -6.324 -29.182 1.00 95.50 103 LEU A O 1
ATOM 869 N N . GLU A 1 104 ? 22.022 -5.895 -28.839 1.00 93.56 104 GLU A N 1
ATOM 870 C CA . GLU A 1 104 ? 21.709 -5.519 -30.221 1.00 93.56 104 GLU A CA 1
ATOM 871 C C . GLU A 1 104 ? 22.461 -4.258 -30.663 1.00 93.56 104 GLU A C 1
ATOM 873 O O . GLU A 1 104 ? 23.002 -4.220 -31.774 1.00 93.56 104 GLU A O 1
ATOM 878 N N . SER A 1 105 ? 22.555 -3.246 -29.793 1.00 91.69 105 SER A N 1
ATOM 879 C CA . SER A 1 105 ? 23.340 -2.036 -30.063 1.00 91.69 105 SER A CA 1
ATOM 880 C C . SER A 1 105 ? 24.822 -2.380 -30.233 1.00 91.69 105 SER A C 1
ATOM 882 O O . SER A 1 105 ? 25.413 -2.057 -31.262 1.00 91.69 105 SER A O 1
ATOM 884 N N . ILE A 1 106 ? 25.418 -3.149 -29.313 1.00 92.12 106 ILE A N 1
ATOM 885 C CA . ILE A 1 106 ? 26.822 -3.582 -29.419 1.00 92.12 106 ILE A CA 1
ATOM 886 C C . ILE A 1 106 ? 27.071 -4.412 -30.685 1.00 92.12 106 ILE A C 1
ATOM 888 O O . ILE A 1 106 ? 28.083 -4.217 -31.364 1.00 92.12 106 ILE A O 1
ATOM 892 N N . GLN A 1 107 ? 26.157 -5.316 -31.039 1.00 92.94 107 GLN A N 1
ATOM 893 C CA . GLN A 1 107 ? 26.257 -6.093 -32.272 1.00 92.94 107 GLN A CA 1
ATOM 894 C C . GLN A 1 107 ? 26.212 -5.183 -33.506 1.00 92.94 107 GLN A C 1
ATOM 896 O O . GLN A 1 107 ? 27.042 -5.327 -34.404 1.00 92.94 107 GLN A O 1
ATOM 901 N N . SER A 1 108 ? 25.306 -4.205 -33.523 1.00 89.25 108 SER A N 1
ATOM 902 C CA . SER A 1 108 ? 25.189 -3.216 -34.600 1.00 89.25 108 SER A CA 1
ATOM 903 C C . SER A 1 108 ? 26.457 -2.366 -34.737 1.00 89.25 108 SER A C 1
ATOM 905 O O . SER A 1 108 ? 26.937 -2.146 -35.852 1.00 89.25 108 SER A O 1
ATOM 907 N N . GLN A 1 109 ? 27.060 -1.953 -33.617 1.00 88.00 109 GLN A N 1
ATOM 908 C CA . GLN A 1 109 ? 28.344 -1.239 -33.581 1.00 88.00 109 GLN A CA 1
ATOM 909 C C . GLN A 1 109 ? 29.499 -2.099 -34.109 1.00 88.00 109 GLN A C 1
ATOM 911 O O . GLN A 1 109 ? 30.369 -1.619 -34.836 1.00 88.00 109 GLN A O 1
ATOM 916 N N . HIS A 1 110 ? 29.516 -3.389 -33.774 1.00 86.31 110 HIS A N 1
ATOM 917 C CA . HIS A 1 110 ? 30.533 -4.308 -34.272 1.00 86.31 110 HIS A CA 1
ATOM 918 C C . HIS A 1 110 ? 30.403 -4.530 -35.786 1.00 86.31 110 HIS A C 1
ATOM 920 O O . HIS A 1 110 ? 31.393 -4.447 -36.513 1.00 86.31 110 HIS A O 1
ATOM 926 N N . THR A 1 111 ? 29.188 -4.776 -36.282 1.00 86.25 111 THR A N 1
ATOM 927 C CA . THR A 1 111 ? 28.938 -4.985 -37.715 1.00 86.25 111 THR A CA 1
ATOM 928 C C . THR A 1 111 ? 29.205 -3.720 -38.530 1.00 86.25 111 THR A C 1
ATOM 930 O O . THR A 1 111 ? 29.727 -3.819 -39.637 1.00 86.25 111 THR A O 1
ATOM 933 N N . SER A 1 112 ? 28.916 -2.528 -37.999 1.00 83.25 112 SER A N 1
ATOM 934 C CA . SER A 1 112 ? 29.208 -1.266 -38.694 1.00 83.25 112 SER A CA 1
ATOM 935 C C . SER A 1 112 ? 30.710 -0.964 -38.772 1.00 83.25 112 SER A C 1
ATOM 937 O O . SER A 1 112 ? 31.176 -0.449 -39.791 1.00 83.25 112 SER A O 1
ATOM 939 N N . ARG A 1 113 ? 31.490 -1.350 -37.750 1.00 76.19 113 ARG A N 1
ATOM 940 C CA . ARG A 1 113 ? 32.959 -1.236 -37.749 1.00 76.19 113 ARG A CA 1
ATOM 941 C C . ARG A 1 113 ? 33.635 -2.106 -38.809 1.00 76.19 113 ARG A C 1
ATOM 943 O O . ARG A 1 113 ? 34.636 -1.676 -39.373 1.00 76.19 113 ARG A O 1
ATOM 950 N N . ASP A 1 114 ? 33.106 -3.288 -39.116 1.00 65.62 114 ASP A N 1
ATOM 951 C CA . ASP A 1 114 ? 33.706 -4.180 -40.125 1.00 65.62 114 ASP A CA 1
ATOM 952 C C . ASP A 1 114 ? 33.719 -3.534 -41.529 1.00 65.62 114 ASP A C 1
ATOM 954 O O . ASP A 1 114 ? 34.690 -3.640 -42.276 1.00 65.62 114 ASP A O 1
ATOM 958 N N . TYR A 1 115 ? 32.702 -2.727 -41.853 1.00 61.31 115 TYR A N 1
ATOM 959 C CA . TYR A 1 115 ? 32.656 -1.976 -43.113 1.00 61.31 115 TYR A CA 1
ATOM 960 C C . TYR A 1 115 ? 33.643 -0.796 -43.177 1.00 61.31 115 TYR A C 1
ATOM 962 O O . TYR A 1 115 ? 34.053 -0.405 -44.273 1.00 61.31 115 TYR A O 1
ATOM 970 N N . THR A 1 116 ? 34.038 -0.218 -42.038 1.00 60.19 116 THR A N 1
ATOM 971 C CA . THR A 1 116 ? 34.931 0.957 -41.981 1.00 60.19 116 THR A CA 1
ATOM 972 C C . THR A 1 116 ? 36.395 0.589 -41.721 1.00 60.19 116 THR A C 1
ATOM 974 O O . THR A 1 116 ? 37.293 1.267 -42.218 1.00 60.19 116 THR A O 1
ATOM 977 N N . ALA A 1 117 ? 36.664 -0.518 -41.021 1.00 59.25 117 ALA A N 1
ATOM 978 C CA . ALA A 1 117 ? 38.009 -0.971 -40.655 1.00 59.25 117 ALA A CA 1
ATOM 979 C C . ALA A 1 117 ? 38.831 -1.540 -41.828 1.00 59.25 117 ALA A C 1
ATOM 981 O O . ALA A 1 117 ? 40.057 -1.611 -41.743 1.00 59.25 117 ALA A O 1
ATOM 982 N N . GLN A 1 118 ? 38.188 -1.912 -42.940 1.00 58.19 118 GLN A N 1
ATOM 983 C CA . GLN A 1 118 ? 38.859 -2.461 -44.128 1.00 58.19 118 GLN A CA 1
ATOM 984 C C . GLN A 1 118 ? 39.547 -1.394 -45.000 1.00 58.19 118 GLN A C 1
ATOM 986 O O . GLN A 1 118 ? 40.187 -1.734 -45.996 1.00 58.19 118 GLN A O 1
ATOM 991 N N . ARG A 1 119 ? 39.452 -0.105 -44.641 1.00 62.97 119 ARG A N 1
ATOM 992 C CA . ARG A 1 119 ? 40.134 0.990 -45.343 1.00 62.97 119 ARG A CA 1
ATOM 993 C C . ARG A 1 119 ? 41.325 1.495 -44.513 1.00 62.97 119 ARG A C 1
ATOM 995 O O . ARG A 1 119 ? 41.113 2.140 -43.489 1.00 62.97 119 ARG A O 1
ATOM 1002 N N . PRO A 1 120 ? 42.579 1.254 -44.947 1.00 61.62 120 PRO A N 1
ATOM 1003 C CA . PRO A 1 120 ? 43.775 1.710 -44.232 1.00 61.62 120 PRO A CA 1
ATOM 1004 C C . PRO A 1 120 ? 43.930 3.241 -44.162 1.00 61.62 120 PRO A C 1
ATOM 1006 O O . PRO A 1 120 ? 44.806 3.728 -43.458 1.00 61.62 120 PRO A O 1
ATOM 1009 N N . GLU A 1 121 ? 43.099 3.991 -44.889 1.00 67.75 121 GLU A N 1
ATOM 1010 C CA . GLU A 1 121 ? 43.191 5.447 -45.067 1.00 67.75 121 GLU A CA 1
ATOM 1011 C C . GLU A 1 121 ? 42.305 6.255 -44.099 1.00 67.75 121 GLU A C 1
ATOM 1013 O O . GLU A 1 121 ? 42.344 7.481 -44.131 1.00 67.75 121 GLU A O 1
ATOM 1018 N N . VAL A 1 122 ? 41.517 5.597 -43.237 1.00 61.91 122 VAL A N 1
ATOM 1019 C CA . VAL A 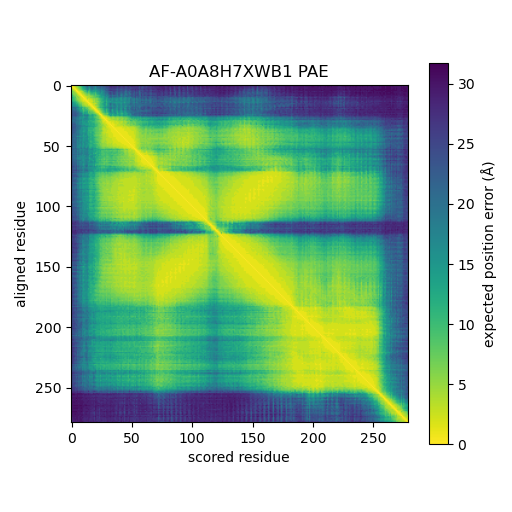1 122 ? 40.648 6.272 -42.252 1.00 61.91 122 VAL A CA 1
ATOM 1020 C C . VAL A 1 122 ? 41.517 6.996 -41.218 1.00 61.91 122 VAL A C 1
ATOM 1022 O O . VAL A 1 122 ? 42.213 6.358 -40.420 1.00 61.91 122 VAL A O 1
ATOM 1025 N N . TYR A 1 123 ? 41.481 8.329 -41.243 1.00 70.88 123 TYR A N 1
ATOM 1026 C CA . TYR A 1 123 ? 42.255 9.202 -40.358 1.00 70.88 123 TYR A CA 1
ATOM 1027 C C . TYR A 1 123 ? 41.841 8.997 -38.887 1.00 70.88 123 TYR A C 1
ATOM 1029 O O . TYR A 1 123 ? 40.674 8.750 -38.588 1.00 70.88 123 TYR A O 1
ATOM 1037 N N . GLU A 1 124 ? 42.772 9.145 -37.936 1.00 78.12 124 GLU A N 1
ATOM 1038 C CA . GLU A 1 124 ? 42.506 9.014 -36.485 1.00 78.12 124 GLU A CA 1
ATOM 1039 C C . GLU A 1 124 ? 41.308 9.857 -36.007 1.00 78.12 124 GLU A C 1
ATOM 1041 O O . GLU A 1 124 ? 40.562 9.434 -35.126 1.00 78.12 124 GLU A O 1
ATOM 1046 N N . ALA A 1 125 ? 41.080 11.013 -36.641 1.00 79.00 125 ALA A N 1
ATOM 1047 C CA . ALA A 1 125 ? 39.940 11.886 -36.375 1.00 79.00 125 ALA A CA 1
ATOM 1048 C C . ALA A 1 125 ? 38.581 11.230 -36.685 1.00 79.00 125 ALA A C 1
ATOM 1050 O O . ALA A 1 125 ? 37.625 11.417 -35.938 1.00 79.00 125 ALA A O 1
ATOM 1051 N N . GLU A 1 126 ? 38.488 10.434 -37.753 1.00 80.12 126 GLU A N 1
ATOM 1052 C CA . GLU A 1 126 ? 37.254 9.731 -38.123 1.00 80.12 126 GLU A CA 1
ATOM 1053 C C . GLU A 1 126 ? 36.961 8.590 -37.144 1.00 80.12 126 GLU A C 1
ATOM 1055 O O . GLU A 1 126 ? 35.811 8.379 -36.766 1.00 80.12 126 GLU A O 1
ATOM 1060 N N . ARG A 1 127 ? 38.000 7.898 -36.655 1.00 79.31 127 ARG A N 1
ATOM 1061 C CA . ARG A 1 127 ? 37.847 6.882 -35.600 1.00 79.31 127 ARG A CA 1
ATOM 1062 C C . ARG A 1 127 ? 37.346 7.493 -34.294 1.00 79.31 127 ARG A C 1
ATOM 1064 O O . ARG A 1 127 ? 36.413 6.960 -33.705 1.00 79.31 127 ARG A O 1
ATOM 1071 N N . ALA A 1 128 ? 37.916 8.628 -33.888 1.00 84.88 128 ALA A N 1
ATOM 1072 C CA . ALA A 1 128 ? 37.474 9.346 -32.696 1.00 84.88 128 ALA A CA 1
ATOM 1073 C C . ALA A 1 128 ? 36.007 9.802 -32.805 1.00 84.88 128 ALA A C 1
ATOM 1075 O O . ALA A 1 128 ? 35.254 9.660 -31.846 1.00 84.88 128 ALA A O 1
ATOM 1076 N N . ALA A 1 129 ? 35.580 10.277 -33.981 1.00 86.88 129 ALA A N 1
ATOM 1077 C CA . ALA A 1 129 ? 34.190 10.667 -34.221 1.00 86.88 129 ALA A CA 1
ATOM 1078 C C . ALA A 1 129 ? 33.215 9.474 -34.151 1.00 86.88 129 ALA A C 1
ATOM 1080 O O . ALA A 1 129 ? 32.108 9.606 -33.631 1.00 86.88 129 ALA A O 1
ATOM 1081 N N . ILE A 1 130 ? 33.623 8.299 -34.647 1.00 85.12 130 ILE A N 1
ATOM 1082 C CA . ILE A 1 130 ? 32.828 7.064 -34.545 1.00 85.12 130 ILE A CA 1
ATOM 1083 C C . ILE A 1 130 ? 32.690 6.626 -33.080 1.00 85.12 130 ILE A C 1
ATOM 1085 O O . ILE A 1 130 ? 31.597 6.265 -32.646 1.00 85.12 130 ILE A O 1
ATOM 1089 N N . ASP A 1 131 ? 33.775 6.679 -32.309 1.00 86.25 131 ASP A N 1
ATOM 1090 C CA . ASP A 1 131 ? 33.741 6.319 -30.891 1.00 86.25 131 ASP A CA 1
ATOM 1091 C C . ASP A 1 131 ? 32.858 7.286 -30.082 1.00 86.25 131 ASP A C 1
ATOM 1093 O O . ASP A 1 131 ? 32.053 6.839 -29.262 1.00 86.25 131 ASP A O 1
ATOM 1097 N N . GLU A 1 132 ? 32.924 8.591 -30.370 1.00 90.88 132 GLU A N 1
ATOM 1098 C CA . GLU A 1 132 ? 32.044 9.597 -29.764 1.00 90.88 132 GLU A CA 1
ATOM 1099 C C . GLU A 1 132 ? 30.564 9.334 -30.081 1.00 90.88 132 GLU A C 1
ATOM 1101 O O . GLU A 1 132 ? 29.717 9.410 -29.185 1.00 90.88 132 GLU A O 1
ATOM 1106 N N . LEU A 1 133 ? 30.244 8.963 -31.325 1.00 90.00 133 LEU A N 1
ATOM 1107 C CA . LEU A 1 133 ? 28.884 8.599 -31.729 1.00 90.00 133 LEU A CA 1
ATOM 1108 C C . LEU A 1 133 ? 28.358 7.399 -30.923 1.00 90.00 133 LEU A C 1
ATOM 1110 O O . LEU A 1 133 ? 27.237 7.443 -30.414 1.00 90.00 133 LEU A O 1
ATOM 1114 N N . PHE A 1 134 ? 29.170 6.354 -30.747 1.00 90.75 134 PHE A N 1
ATOM 1115 C CA . PHE A 1 134 ? 28.792 5.180 -29.950 1.00 90.75 134 PHE A CA 1
ATOM 1116 C C . PHE A 1 134 ? 28.663 5.488 -28.452 1.00 90.75 134 PHE A C 1
ATOM 1118 O O . PHE A 1 134 ? 27.842 4.887 -27.753 1.00 90.75 134 PHE A O 1
ATOM 1125 N N . ASP A 1 135 ? 29.445 6.432 -27.928 1.00 91.19 135 ASP A N 1
ATOM 1126 C CA . ASP A 1 135 ? 29.279 6.940 -26.562 1.00 91.19 135 ASP A CA 1
ATOM 1127 C C . ASP A 1 135 ? 28.001 7.773 -26.401 1.00 91.19 135 ASP A C 1
ATOM 1129 O O . ASP A 1 135 ? 27.355 7.731 -25.350 1.00 91.19 135 ASP A O 1
ATOM 1133 N N . MET A 1 136 ? 27.615 8.545 -27.418 1.00 90.88 136 MET A N 1
ATOM 1134 C CA . MET A 1 136 ? 26.336 9.257 -27.429 1.00 90.88 136 MET A CA 1
ATOM 1135 C C . MET A 1 136 ? 25.153 8.287 -27.460 1.00 90.88 136 MET A C 1
ATOM 1137 O O . MET A 1 136 ? 24.230 8.444 -26.662 1.00 90.88 136 MET A O 1
ATOM 1141 N N . GLU A 1 137 ? 25.202 7.258 -28.309 1.00 89.75 137 GLU A N 1
ATOM 1142 C CA . GLU A 1 137 ? 24.160 6.228 -28.398 1.00 89.75 137 GLU A CA 1
ATOM 1143 C C . GLU A 1 137 ? 23.979 5.494 -27.061 1.00 89.75 137 GLU A C 1
ATOM 1145 O O . GLU A 1 137 ? 22.859 5.383 -26.559 1.00 89.75 137 GLU A O 1
ATOM 1150 N N . ARG A 1 138 ? 25.084 5.075 -26.423 1.00 90.69 138 ARG A N 1
ATOM 1151 C CA . ARG A 1 138 ? 25.045 4.418 -25.105 1.00 90.69 138 ARG A CA 1
ATOM 1152 C C . ARG A 1 138 ? 24.424 5.296 -24.025 1.00 90.69 138 ARG A C 1
ATOM 1154 O O . ARG A 1 138 ? 23.603 4.814 -23.249 1.00 90.69 138 ARG A O 1
ATOM 1161 N N . ARG A 1 139 ? 24.780 6.583 -23.982 1.00 90.38 139 ARG A N 1
ATOM 1162 C CA . ARG A 1 139 ? 24.156 7.540 -23.052 1.00 90.38 139 ARG A CA 1
ATOM 1163 C C . ARG A 1 139 ? 22.664 7.701 -23.334 1.00 90.38 139 ARG A C 1
ATOM 1165 O O . ARG A 1 139 ? 21.876 7.742 -22.395 1.00 90.38 139 ARG A O 1
ATOM 1172 N N . GLY A 1 140 ? 22.278 7.743 -24.608 1.00 89.19 140 GLY A N 1
ATOM 1173 C CA . GLY A 1 140 ? 20.877 7.781 -25.021 1.00 89.19 140 GLY A CA 1
ATOM 1174 C C . GLY A 1 140 ? 20.092 6.561 -24.539 1.00 89.19 140 GLY A C 1
ATOM 1175 O O . GLY A 1 140 ? 19.008 6.721 -23.986 1.00 89.19 140 GLY A O 1
ATOM 1176 N N . LEU A 1 141 ? 20.645 5.353 -24.682 1.00 89.81 141 LEU A N 1
ATOM 1177 C CA . LEU A 1 141 ? 20.032 4.126 -24.159 1.00 89.81 141 LEU A CA 1
ATOM 1178 C C . LEU A 1 141 ? 19.876 4.170 -22.638 1.00 89.81 141 LEU A C 1
ATOM 1180 O O . LEU A 1 141 ? 18.801 3.868 -22.128 1.00 89.81 141 LEU A O 1
ATOM 1184 N N . GLN A 1 142 ? 20.909 4.611 -21.918 1.00 91.00 142 GLN A N 1
ATOM 1185 C CA . GLN A 1 142 ? 20.855 4.705 -20.462 1.00 91.00 142 GLN A CA 1
ATOM 1186 C C . GLN A 1 142 ? 19.733 5.639 -19.983 1.00 91.00 142 GLN A C 1
ATOM 1188 O O . GLN A 1 142 ? 18.970 5.259 -19.099 1.00 91.00 142 GLN A O 1
ATOM 1193 N N . ILE A 1 143 ? 19.594 6.821 -20.592 1.00 89.44 143 ILE A N 1
ATOM 1194 C CA . ILE A 1 143 ? 18.515 7.766 -20.259 1.00 89.44 143 ILE A CA 1
ATOM 1195 C C . ILE A 1 143 ? 17.144 7.109 -20.472 1.00 89.44 143 ILE A C 1
ATOM 1197 O O . ILE A 1 143 ? 16.289 7.164 -19.592 1.00 89.44 143 ILE A O 1
ATOM 1201 N N . LYS A 1 144 ? 16.951 6.409 -21.598 1.00 88.81 144 LYS A N 1
ATOM 1202 C CA . LYS A 1 144 ? 15.691 5.701 -21.889 1.00 88.81 144 LYS A CA 1
ATOM 1203 C C . LYS A 1 144 ? 15.393 4.617 -20.856 1.00 88.81 144 LYS A C 1
ATOM 1205 O O . LYS A 1 144 ? 14.243 4.445 -20.453 1.00 88.81 144 LYS A O 1
ATOM 1210 N N . TRP A 1 145 ? 16.406 3.871 -20.423 1.00 92.88 145 TRP A N 1
ATOM 1211 C CA . TRP A 1 145 ? 16.243 2.843 -19.396 1.00 92.88 145 TRP A CA 1
ATOM 1212 C C . TRP A 1 145 ? 15.865 3.441 -18.045 1.00 92.88 145 TRP A C 1
ATOM 1214 O O . TRP A 1 145 ? 14.975 2.912 -17.377 1.00 92.88 145 TRP A O 1
ATOM 1224 N N . GLU A 1 146 ? 16.507 4.546 -17.663 1.00 93.25 146 GLU A N 1
ATOM 1225 C CA . GLU A 1 146 ? 16.176 5.292 -16.451 1.00 93.25 146 GLU A CA 1
ATOM 1226 C C . GLU A 1 146 ? 14.727 5.788 -16.503 1.00 93.25 146 GLU A C 1
ATOM 1228 O O . GLU A 1 146 ? 13.971 5.532 -15.568 1.00 93.25 146 GLU A O 1
ATOM 1233 N N . ASP A 1 147 ? 14.291 6.384 -17.614 1.00 90.06 147 ASP A N 1
ATOM 1234 C CA . ASP A 1 147 ? 12.914 6.862 -17.779 1.00 90.06 147 ASP A CA 1
ATOM 1235 C C . ASP A 1 147 ? 11.881 5.732 -17.663 1.00 90.06 147 ASP A C 1
ATOM 1237 O O . ASP A 1 147 ? 10.895 5.863 -16.930 1.00 90.06 147 ASP A O 1
ATOM 1241 N N . ARG A 1 148 ? 12.107 4.590 -18.328 1.00 89.31 148 ARG A N 1
ATOM 1242 C CA . ARG A 1 148 ? 11.213 3.419 -18.230 1.00 89.31 148 ARG A CA 1
ATOM 1243 C C . ARG A 1 148 ? 11.144 2.881 -16.802 1.00 89.31 148 ARG A C 1
ATOM 1245 O O . ARG A 1 148 ? 10.054 2.573 -16.315 1.00 89.31 148 ARG A O 1
ATOM 1252 N N . TYR A 1 149 ? 12.288 2.793 -16.123 1.00 94.50 149 TYR A N 1
ATOM 1253 C CA . TYR A 1 149 ? 12.347 2.379 -14.723 1.00 94.50 149 TYR A CA 1
ATOM 1254 C C . TYR A 1 149 ? 11.562 3.342 -13.827 1.00 94.50 149 TYR A C 1
ATOM 1256 O O . TYR A 1 149 ? 10.739 2.896 -13.029 1.00 94.50 149 TYR A O 1
ATOM 1264 N N . GLN A 1 150 ? 11.766 4.654 -13.978 1.00 93.75 150 GLN A N 1
ATOM 1265 C CA . GLN A 1 150 ? 11.067 5.663 -13.181 1.00 93.75 150 GLN A CA 1
ATOM 1266 C C . GLN A 1 150 ? 9.556 5.604 -13.398 1.00 93.75 150 GLN A C 1
ATOM 1268 O O . GLN A 1 150 ? 8.801 5.683 -12.432 1.00 93.75 150 GLN A O 1
ATOM 1273 N N . GLN A 1 151 ? 9.099 5.411 -14.638 1.00 89.81 151 GLN A N 1
ATOM 1274 C CA . GLN A 1 151 ? 7.676 5.250 -14.941 1.00 89.81 151 GLN A CA 1
ATOM 1275 C C . GLN A 1 151 ? 7.083 4.014 -14.253 1.00 89.81 151 GLN A C 1
ATOM 1277 O O . GLN A 1 151 ? 6.040 4.118 -13.604 1.00 89.81 151 GLN A O 1
ATOM 1282 N N . LEU A 1 152 ? 7.759 2.863 -14.345 1.00 91.75 152 LEU A N 1
ATOM 1283 C CA . LEU A 1 152 ? 7.312 1.623 -13.707 1.00 91.75 152 LEU A CA 1
ATOM 1284 C C . LEU A 1 152 ? 7.303 1.747 -12.176 1.00 91.75 152 LEU A C 1
ATOM 1286 O O . LEU A 1 152 ? 6.339 1.354 -11.519 1.00 91.75 152 LEU A O 1
ATOM 1290 N N . HIS A 1 153 ? 8.361 2.329 -11.609 1.00 94.81 153 HIS A N 1
ATOM 1291 C CA . HIS A 1 153 ? 8.494 2.548 -10.174 1.00 94.81 153 HIS A CA 1
ATOM 1292 C C . HIS A 1 153 ? 7.431 3.516 -9.645 1.00 94.81 153 HIS A C 1
ATOM 1294 O O . HIS A 1 153 ? 6.795 3.248 -8.627 1.00 94.81 153 HIS A O 1
ATOM 1300 N N . TYR A 1 154 ? 7.196 4.619 -10.358 1.00 95.12 154 TYR A N 1
ATOM 1301 C CA . TYR A 1 154 ? 6.160 5.585 -10.015 1.00 95.12 154 TYR A CA 1
ATOM 1302 C C . TYR A 1 154 ? 4.768 4.948 -10.025 1.00 95.12 154 TYR A C 1
ATOM 1304 O O . TYR A 1 154 ? 4.011 5.133 -9.070 1.00 95.12 154 TYR A O 1
ATOM 1312 N N . ALA A 1 155 ? 4.444 4.171 -11.065 1.00 92.19 155 ALA A N 1
ATOM 1313 C CA . ALA A 1 155 ? 3.165 3.474 -11.165 1.00 92.19 155 ALA A CA 1
ATOM 1314 C C . ALA A 1 155 ? 2.955 2.540 -9.962 1.00 92.19 155 ALA A C 1
ATOM 1316 O O . ALA A 1 155 ? 1.955 2.675 -9.253 1.00 92.19 155 ALA A O 1
ATOM 1317 N N . HIS A 1 156 ? 3.943 1.690 -9.660 1.00 95.12 156 HIS A N 1
ATOM 1318 C CA . HIS A 1 156 ? 3.911 0.798 -8.500 1.00 95.12 156 HIS A CA 1
ATOM 1319 C C . HIS A 1 156 ? 3.727 1.561 -7.180 1.00 95.12 156 HIS A C 1
ATOM 1321 O O . HIS A 1 156 ? 2.833 1.248 -6.393 1.00 95.12 156 HIS A O 1
ATOM 1327 N N . LEU A 1 157 ? 4.539 2.596 -6.945 1.00 97.06 157 LEU A N 1
ATOM 1328 C CA . LEU A 1 157 ? 4.484 3.374 -5.711 1.00 97.06 157 LEU A CA 1
ATOM 1329 C C . LEU A 1 157 ? 3.123 4.057 -5.538 1.00 97.06 157 LEU A C 1
ATOM 1331 O O . LEU A 1 157 ? 2.575 4.060 -4.437 1.00 97.06 157 LEU A O 1
ATOM 1335 N N . SER A 1 158 ? 2.566 4.619 -6.612 1.00 96.94 158 SER A N 1
ATOM 1336 C CA . SER A 1 158 ? 1.267 5.295 -6.565 1.00 96.94 158 SER A CA 1
ATOM 1337 C C . SER A 1 158 ? 0.139 4.355 -6.121 1.00 96.94 158 SER A C 1
ATOM 1339 O O . SER A 1 158 ? -0.702 4.741 -5.307 1.00 96.94 158 SER A O 1
ATOM 1341 N N . GLU A 1 159 ? 0.172 3.104 -6.578 1.00 95.44 159 GLU A N 1
ATOM 1342 C CA . GLU A 1 159 ? -0.820 2.083 -6.251 1.00 95.44 159 GLU A CA 1
ATOM 1343 C C . GLU A 1 159 ? -0.631 1.542 -4.825 1.00 95.44 159 GLU A C 1
ATOM 1345 O O . GLU A 1 159 ? -1.581 1.506 -4.038 1.00 95.44 159 GLU A O 1
ATOM 1350 N N . VAL A 1 160 ? 0.609 1.229 -4.430 1.00 96.81 160 VAL A N 1
ATOM 1351 C CA . VAL A 1 160 ? 0.929 0.790 -3.059 1.00 96.81 160 VAL A CA 1
ATOM 1352 C C . VAL A 1 160 ? 0.540 1.848 -2.029 1.00 96.81 160 VAL A C 1
ATOM 1354 O O . VAL A 1 160 ? -0.000 1.513 -0.969 1.00 96.81 160 VAL A O 1
ATOM 1357 N N . LEU A 1 161 ? 0.790 3.129 -2.315 1.00 96.50 161 LEU A N 1
ATOM 1358 C CA . LEU A 1 161 ? 0.418 4.225 -1.420 1.00 96.50 161 LEU A CA 1
ATOM 1359 C C . LEU A 1 161 ? -1.100 4.313 -1.236 1.00 96.50 161 LEU A C 1
ATOM 1361 O O . LEU A 1 161 ? -1.556 4.491 -0.104 1.00 96.50 161 LEU A O 1
ATOM 1365 N N . ALA A 1 162 ? -1.875 4.147 -2.310 1.00 95.94 162 ALA A N 1
ATOM 1366 C CA . ALA A 1 162 ? -3.333 4.140 -2.240 1.00 95.94 162 ALA A CA 1
ATOM 1367 C C . ALA A 1 162 ? -3.854 2.978 -1.374 1.00 95.94 162 ALA A C 1
ATOM 1369 O O . ALA A 1 162 ? -4.627 3.207 -0.440 1.00 95.94 162 ALA A O 1
ATOM 1370 N N . LEU A 1 163 ? -3.366 1.754 -1.607 1.00 96.00 163 LEU A N 1
ATOM 1371 C CA . LEU A 1 163 ? -3.751 0.569 -0.828 1.00 96.00 163 LEU A CA 1
ATOM 1372 C C . LEU A 1 163 ? -3.345 0.684 0.647 1.00 96.00 163 LEU A C 1
ATOM 1374 O O . LEU A 1 163 ? -4.105 0.322 1.545 1.00 96.00 163 LEU A O 1
ATOM 1378 N N . THR A 1 164 ? -2.158 1.229 0.918 1.00 96.19 164 THR A N 1
ATOM 1379 C CA . THR A 1 164 ? -1.658 1.417 2.287 1.00 96.19 164 THR A CA 1
ATOM 1380 C C . THR A 1 164 ? -2.490 2.445 3.052 1.00 96.19 164 THR A C 1
ATOM 1382 O O . THR A 1 164 ? -2.804 2.237 4.227 1.00 96.19 164 THR A O 1
ATOM 1385 N N . ALA A 1 165 ? -2.866 3.546 2.397 1.00 96.88 165 ALA A N 1
ATOM 1386 C CA . ALA A 1 165 ? -3.733 4.557 2.990 1.00 96.88 165 ALA A CA 1
ATOM 1387 C C . ALA A 1 165 ? -5.114 3.978 3.331 1.00 96.88 165 ALA A C 1
ATOM 1389 O O . ALA A 1 165 ? -5.623 4.215 4.429 1.00 96.88 165 ALA A O 1
ATOM 1390 N N . GLU A 1 166 ? -5.684 3.175 2.432 1.00 95.50 166 GLU A N 1
ATOM 1391 C CA . GLU A 1 166 ? -6.978 2.531 2.652 1.00 95.50 166 GLU A CA 1
ATOM 1392 C C . GLU A 1 166 ? -6.921 1.500 3.784 1.00 95.50 166 GLU A C 1
ATOM 1394 O O . GLU A 1 166 ? -7.754 1.522 4.690 1.00 95.50 166 GLU A O 1
ATOM 1399 N N . LYS A 1 167 ? -5.875 0.669 3.818 1.00 96.25 167 LYS A N 1
ATOM 1400 C CA . LYS A 1 167 ? -5.651 -0.278 4.915 1.00 96.25 167 LYS A CA 1
ATOM 1401 C C . LYS A 1 167 ? -5.597 0.434 6.265 1.00 96.25 167 LYS A C 1
ATOM 1403 O O . LYS A 1 167 ? -6.282 0.031 7.203 1.00 96.25 167 LYS A O 1
ATOM 1408 N N . LYS A 1 168 ? -4.827 1.521 6.352 1.00 96.38 168 LYS A N 1
ATOM 1409 C CA . LYS A 1 168 ? -4.724 2.327 7.573 1.00 96.38 168 LYS A CA 1
ATOM 1410 C C . LYS A 1 168 ? -6.085 2.895 7.988 1.00 96.38 168 LYS A C 1
ATOM 1412 O O . LYS A 1 168 ? -6.416 2.887 9.169 1.00 96.38 168 LYS A O 1
ATOM 1417 N N . ARG A 1 169 ? -6.893 3.360 7.030 1.00 95.88 169 ARG A N 1
ATOM 1418 C CA . ARG A 1 169 ? -8.245 3.880 7.282 1.00 95.88 169 ARG A CA 1
ATOM 1419 C C . ARG A 1 169 ? -9.162 2.818 7.896 1.00 95.88 169 ARG A C 1
ATOM 1421 O O . ARG A 1 169 ? -9.909 3.133 8.822 1.00 95.88 169 ARG A O 1
ATOM 1428 N N . ILE A 1 170 ? -9.097 1.583 7.400 1.00 95.19 170 ILE A N 1
ATOM 1429 C CA . ILE A 1 170 ? -9.872 0.452 7.929 1.00 95.19 170 ILE A CA 1
ATOM 1430 C C . ILE A 1 170 ? -9.405 0.094 9.341 1.00 95.19 170 ILE A C 1
ATOM 1432 O O . ILE A 1 170 ? -10.232 0.031 10.246 1.00 95.19 170 ILE A O 1
ATOM 1436 N N . GLU A 1 171 ? -8.097 -0.045 9.562 1.00 94.44 171 GLU A N 1
ATOM 1437 C CA . GLU A 1 171 ? -7.537 -0.344 10.889 1.00 94.44 171 GLU A CA 1
ATOM 1438 C C . GLU A 1 171 ? -7.914 0.729 11.926 1.00 94.44 171 GLU A C 1
ATOM 1440 O O . GLU A 1 171 ? -8.302 0.413 13.051 1.00 94.44 171 GLU A O 1
ATOM 1445 N N . GLU A 1 172 ? -7.867 2.010 11.548 1.00 95.31 172 GLU A N 1
ATOM 1446 C CA . GLU A 1 172 ? -8.304 3.110 12.410 1.00 95.31 172 GLU A CA 1
ATOM 1447 C C . GLU A 1 172 ? -9.808 3.065 12.709 1.00 95.31 172 GLU A C 1
ATOM 1449 O O . GLU A 1 172 ? -10.220 3.397 13.822 1.00 95.31 172 GLU A O 1
ATOM 1454 N N . ALA A 1 173 ? -10.639 2.688 11.736 1.00 93.56 173 ALA A N 1
ATOM 1455 C CA . ALA A 1 173 ? -12.079 2.553 11.931 1.00 93.56 173 ALA A CA 1
ATOM 1456 C C . ALA A 1 173 ? -12.415 1.376 12.859 1.00 93.56 173 ALA A C 1
ATOM 1458 O O . ALA A 1 173 ? -13.232 1.530 13.767 1.00 93.56 173 ALA A O 1
ATOM 1459 N N . GLU A 1 174 ? -11.753 0.233 12.681 1.00 92.12 174 GLU A N 1
ATOM 1460 C CA . GLU A 1 174 ? -11.895 -0.940 13.548 1.00 92.12 174 GLU A CA 1
ATOM 1461 C C . GLU A 1 174 ? -11.433 -0.651 14.977 1.00 92.12 174 GLU A C 1
ATOM 1463 O O . GLU A 1 174 ? -12.107 -1.019 15.939 1.00 92.12 174 GLU A O 1
ATOM 1468 N N . GLU A 1 175 ? -10.305 0.041 15.139 1.00 92.12 175 GLU A N 1
ATOM 1469 C CA . GLU A 1 175 ? -9.798 0.417 16.455 1.00 92.12 175 GLU A CA 1
ATOM 1470 C C . GLU A 1 175 ? -10.712 1.446 17.132 1.00 92.12 175 GLU A C 1
ATOM 1472 O O . GLU A 1 175 ? -10.986 1.326 18.325 1.00 92.12 175 GLU A O 1
ATOM 1477 N N . LYS A 1 176 ? -11.266 2.414 16.391 1.00 92.44 176 LYS A N 1
ATOM 1478 C CA . LYS A 1 176 ? -12.286 3.329 16.927 1.00 92.44 176 LYS A CA 1
ATOM 1479 C C . LYS A 1 176 ? -13.539 2.581 17.364 1.00 92.44 176 LYS A C 1
ATOM 1481 O O . LYS A 1 176 ? -13.985 2.794 18.487 1.00 92.44 176 LYS A O 1
ATOM 1486 N N . ALA A 1 177 ? -14.056 1.666 16.544 1.00 90.12 177 ALA A N 1
ATOM 1487 C CA . ALA A 1 177 ? -15.203 0.837 16.907 1.00 90.12 177 ALA A CA 1
ATOM 1488 C C . ALA A 1 177 ? -14.912 0.004 18.166 1.00 90.12 177 ALA A C 1
ATOM 1490 O O . ALA A 1 177 ? -15.705 -0.008 19.105 1.00 90.12 177 ALA A O 1
ATOM 1491 N N . ARG A 1 178 ? -13.723 -0.603 18.255 1.00 87.88 178 ARG A N 1
ATOM 1492 C CA . ARG A 1 178 ? -13.270 -1.340 19.443 1.00 87.88 178 ARG A CA 1
ATOM 1493 C C . ARG A 1 178 ? -13.184 -0.443 20.676 1.00 87.88 178 ARG A C 1
ATOM 1495 O O . ARG A 1 178 ? -13.592 -0.851 21.761 1.00 87.88 178 ARG A O 1
ATOM 1502 N N . GLN A 1 179 ? -12.669 0.777 20.536 1.00 88.00 179 GLN A N 1
ATOM 1503 C CA . GLN A 1 179 ? -12.598 1.749 21.627 1.00 88.00 179 GLN A CA 1
ATOM 1504 C C . GLN A 1 179 ? -13.985 2.226 22.061 1.00 88.00 179 GLN A C 1
ATOM 1506 O O . GLN A 1 179 ? -14.225 2.381 23.258 1.00 88.00 179 GLN A O 1
ATOM 1511 N N . GLU A 1 180 ? -14.903 2.436 21.124 1.00 88.06 180 GLU A N 1
ATOM 1512 C CA . GLU A 1 180 ? -16.295 2.786 21.405 1.00 88.06 180 GLU A CA 1
ATOM 1513 C C . GLU A 1 180 ? -17.011 1.646 22.132 1.00 88.06 180 GLU A C 1
ATOM 1515 O O . GLU A 1 180 ? -17.606 1.873 23.185 1.00 88.06 180 GLU A O 1
ATOM 1520 N N . GLU A 1 181 ? -16.867 0.405 21.666 1.00 84.94 181 GLU A N 1
ATOM 1521 C CA . GLU A 1 181 ? -17.385 -0.786 22.345 1.00 84.94 181 GLU A CA 1
ATOM 1522 C C . GLU A 1 181 ? -16.773 -0.979 23.737 1.00 84.94 181 GLU A C 1
ATOM 1524 O O . GLU A 1 181 ? -17.465 -1.389 24.679 1.00 84.94 181 GLU A O 1
ATOM 1529 N N . ALA A 1 182 ? -15.482 -0.678 23.885 1.00 84.44 182 ALA A N 1
ATOM 1530 C CA . ALA A 1 182 ? -14.780 -0.739 25.158 1.00 84.44 182 ALA A CA 1
ATOM 1531 C C . ALA A 1 182 ? -15.209 0.375 26.118 1.00 84.44 182 ALA A C 1
ATOM 1533 O O . ALA A 1 182 ? -15.119 0.166 27.323 1.00 84.44 182 ALA A O 1
ATOM 1534 N N . ARG A 1 183 ? -15.672 1.531 25.621 1.00 86.50 183 ARG A N 1
ATOM 1535 C CA . ARG A 1 183 ? -16.225 2.644 26.421 1.00 86.50 183 ARG A CA 1
ATOM 1536 C C . ARG A 1 183 ? -17.716 2.478 26.718 1.00 86.50 183 ARG A C 1
ATOM 1538 O O . ARG A 1 183 ? -18.192 3.010 27.722 1.00 86.50 183 ARG A O 1
ATOM 1545 N N . ALA A 1 184 ? -18.438 1.746 25.872 1.00 89.38 184 ALA A N 1
ATOM 1546 C CA . ALA A 1 184 ? -19.872 1.537 25.987 1.00 89.38 184 ALA A CA 1
ATOM 1547 C C . ALA A 1 184 ? -20.240 0.792 27.277 1.00 89.38 184 ALA A C 1
ATOM 1549 O O . ALA A 1 184 ? -19.691 -0.268 27.601 1.00 89.38 184 ALA A O 1
ATOM 1550 N N . PHE A 1 185 ? -21.214 1.351 27.995 1.00 91.75 185 PHE A N 1
ATOM 1551 C CA . PHE A 1 185 ? -21.739 0.765 29.219 1.00 91.75 185 PHE A CA 1
ATOM 1552 C C . PHE A 1 185 ? -22.496 -0.543 28.913 1.00 91.75 185 PHE A C 1
ATOM 1554 O O . PHE A 1 185 ? -23.316 -0.561 27.991 1.00 91.75 185 PHE A O 1
ATOM 1561 N N . PRO A 1 186 ? -22.253 -1.638 29.658 1.00 94.94 186 PRO A N 1
ATOM 1562 C CA . PRO A 1 186 ? -22.905 -2.913 29.394 1.00 94.94 186 PRO A CA 1
ATOM 1563 C C . PRO A 1 186 ? -24.408 -2.864 29.696 1.00 94.94 186 PRO A C 1
ATOM 1565 O O . PRO A 1 186 ? -24.823 -2.444 30.775 1.00 94.94 186 PRO A O 1
ATOM 1568 N N . LEU A 1 187 ? -25.234 -3.341 28.763 1.00 92.44 187 LEU A N 1
ATOM 1569 C CA . LEU A 1 187 ? -26.701 -3.260 28.883 1.00 92.44 187 LEU A CA 1
ATOM 1570 C C . LEU A 1 187 ? -27.309 -4.421 29.683 1.00 92.44 187 LEU A C 1
ATOM 1572 O O . LEU A 1 187 ? -28.404 -4.301 30.231 1.00 92.44 187 LEU A O 1
ATOM 1576 N N . THR A 1 188 ? -26.618 -5.561 29.738 1.00 95.00 188 THR A N 1
ATOM 1577 C CA . THR A 1 188 ? -27.100 -6.790 30.388 1.00 95.00 188 THR A CA 1
ATOM 1578 C C . THR A 1 188 ? -26.032 -7.391 31.299 1.00 95.00 188 THR A C 1
ATOM 1580 O O . THR A 1 188 ? -24.841 -7.131 31.132 1.00 95.00 188 THR A O 1
ATOM 1583 N N . ALA A 1 189 ? -26.431 -8.247 32.246 1.00 93.50 189 ALA A N 1
ATOM 1584 C CA . ALA A 1 189 ? -25.483 -8.953 33.115 1.00 93.50 189 ALA A CA 1
ATOM 1585 C C . ALA A 1 189 ? -24.529 -9.875 32.325 1.00 93.50 189 ALA A C 1
ATOM 1587 O O . ALA A 1 189 ? -23.353 -10.005 32.666 1.00 93.50 189 ALA A O 1
ATOM 1588 N N . ALA A 1 190 ? -25.013 -10.487 31.238 1.00 94.00 190 ALA A N 1
ATOM 1589 C CA . ALA A 1 190 ? -24.185 -11.301 30.350 1.00 94.00 190 ALA A CA 1
ATOM 1590 C C . ALA A 1 190 ? -23.140 -10.451 29.610 1.00 94.00 190 ALA A C 1
ATOM 1592 O O . ALA A 1 190 ? -21.980 -10.848 29.521 1.00 94.00 190 ALA A O 1
ATOM 1593 N N . ASP A 1 191 ? -23.538 -9.271 29.130 1.00 93.12 191 ASP A N 1
ATOM 1594 C CA . ASP A 1 191 ? -22.644 -8.308 28.484 1.00 93.12 191 ASP A CA 1
ATOM 1595 C C . ASP A 1 191 ? -21.586 -7.783 29.467 1.00 93.12 191 ASP A C 1
ATOM 1597 O O . ASP A 1 191 ? -20.392 -7.835 29.180 1.00 93.12 191 ASP A O 1
ATOM 1601 N N . TYR A 1 192 ? -21.986 -7.434 30.696 1.00 94.38 192 TYR A N 1
ATOM 1602 C CA . TYR A 1 192 ? -21.060 -7.069 31.774 1.00 94.38 192 TYR A CA 1
ATOM 1603 C C . TYR A 1 192 ? -19.968 -8.127 31.981 1.00 94.38 192 TYR A C 1
ATOM 1605 O O . TYR A 1 192 ? -18.787 -7.795 32.064 1.00 94.38 192 TYR A O 1
ATOM 1613 N N . ASN A 1 193 ? -20.332 -9.413 31.991 1.00 92.94 193 ASN A N 1
ATOM 1614 C CA . ASN A 1 193 ? -19.371 -10.502 32.164 1.00 92.94 193 ASN A CA 1
ATOM 1615 C C . ASN A 1 193 ? -18.405 -10.676 30.979 1.00 92.94 193 ASN A C 1
ATOM 1617 O O . ASN A 1 193 ? -17.322 -11.231 31.178 1.00 92.94 193 ASN A O 1
ATOM 1621 N N . ARG A 1 194 ? -18.746 -10.183 29.783 1.00 93.19 194 ARG A N 1
ATOM 1622 C CA . ARG A 1 194 ? -17.882 -10.221 28.589 1.00 93.19 194 ARG A CA 1
ATOM 1623 C C . ARG A 1 194 ? -16.916 -9.036 28.496 1.00 93.19 194 ARG A C 1
ATOM 1625 O O . ARG A 1 194 ? -15.916 -9.144 27.795 1.00 93.19 194 ARG A O 1
ATOM 1632 N N . LYS A 1 195 ? -17.183 -7.924 29.191 1.00 92.88 195 LYS A N 1
ATOM 1633 C CA . LYS A 1 195 ? -16.328 -6.722 29.157 1.00 92.88 195 LYS A CA 1
ATOM 1634 C C . LYS A 1 195 ? -14.948 -6.951 29.794 1.00 92.88 195 LYS A C 1
ATOM 1636 O O . LYS A 1 195 ? -14.735 -7.895 30.555 1.00 92.88 195 LYS A O 1
ATOM 1641 N N . ALA A 1 196 ? -14.001 -6.056 29.508 1.00 92.31 196 ALA A N 1
ATOM 1642 C CA . ALA A 1 196 ? -12.672 -6.078 30.119 1.00 92.31 196 ALA A CA 1
ATOM 1643 C C . ALA A 1 196 ? -12.741 -5.903 31.658 1.00 92.31 196 ALA A C 1
ATOM 1645 O O . ALA A 1 196 ? -13.651 -5.222 32.142 1.00 92.31 196 ALA A O 1
ATOM 1646 N N . PRO A 1 197 ? -11.791 -6.463 32.438 1.00 91.44 197 PRO A N 1
ATOM 1647 C CA . PRO A 1 197 ? -11.785 -6.368 33.905 1.00 91.44 197 PRO A CA 1
ATOM 1648 C C . PRO A 1 197 ? -11.876 -4.932 34.438 1.00 91.44 197 PRO A C 1
ATOM 1650 O O . PRO A 1 197 ? -12.654 -4.666 35.351 1.00 91.44 197 PRO A O 1
ATOM 1653 N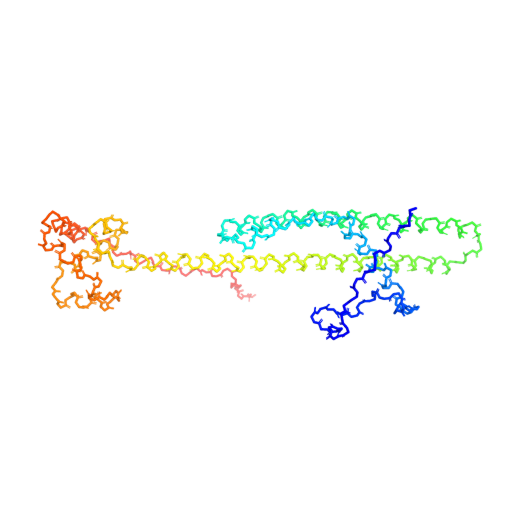 N . ASP A 1 198 ? -11.163 -3.995 33.814 1.00 91.00 198 ASP A N 1
ATOM 1654 C CA . ASP A 1 198 ? -11.207 -2.573 34.168 1.00 91.00 198 ASP A CA 1
ATOM 1655 C C . ASP A 1 198 ? -12.602 -1.971 33.991 1.00 91.00 198 ASP A C 1
ATOM 1657 O O . ASP A 1 198 ? -13.086 -1.242 34.857 1.00 91.00 198 ASP A O 1
ATOM 1661 N N . MET A 1 199 ? -13.281 -2.299 32.887 1.00 92.81 199 MET A N 1
ATOM 1662 C CA . MET A 1 199 ? -14.645 -1.832 32.643 1.00 92.81 199 MET A CA 1
ATOM 1663 C C . MET A 1 199 ? -15.618 -2.454 33.648 1.00 92.81 199 MET A C 1
ATOM 1665 O O . MET A 1 199 ? -16.454 -1.745 34.205 1.00 92.81 199 MET A O 1
ATOM 1669 N N . LYS A 1 200 ? -15.468 -3.750 33.960 1.00 94.19 200 LYS A N 1
ATOM 1670 C CA . LYS A 1 200 ? -16.259 -4.405 35.015 1.00 94.19 200 LYS A CA 1
ATOM 1671 C C . LYS A 1 200 ? -16.106 -3.686 36.347 1.00 94.19 200 LYS A C 1
ATOM 1673 O O . LYS A 1 200 ? -17.102 -3.407 37.002 1.00 94.19 200 LYS A O 1
ATOM 1678 N N . LEU A 1 201 ? -14.877 -3.343 36.726 1.00 93.94 201 LEU A N 1
ATOM 1679 C CA . LEU A 1 201 ? -14.606 -2.638 37.971 1.00 93.94 201 LEU A CA 1
ATOM 1680 C C . LEU A 1 201 ? -15.238 -1.239 37.986 1.00 93.94 201 LEU A C 1
ATOM 1682 O O . LEU A 1 201 ? -15.877 -0.884 38.973 1.00 93.94 201 LEU A O 1
ATOM 1686 N N . ARG A 1 202 ? -15.116 -0.462 36.903 1.00 93.62 202 ARG A N 1
ATOM 1687 C CA . ARG A 1 202 ? -15.750 0.867 36.796 1.00 93.62 202 ARG A CA 1
ATOM 1688 C C . ARG A 1 202 ? -17.267 0.779 36.918 1.00 93.62 202 ARG A C 1
ATOM 1690 O O . ARG A 1 202 ? -17.867 1.506 37.703 1.00 93.62 202 ARG A O 1
ATOM 1697 N N . VAL A 1 203 ? -17.882 -0.158 36.198 1.00 95.56 203 VAL A N 1
ATOM 1698 C CA . VAL A 1 203 ? -19.328 -0.407 36.266 1.00 95.56 203 VAL A CA 1
ATOM 1699 C C . VAL A 1 203 ? -19.732 -0.887 37.663 1.00 95.56 203 VAL A C 1
ATOM 1701 O O . VAL A 1 203 ? -20.751 -0.453 38.190 1.00 95.56 203 VAL A O 1
ATOM 1704 N N . ALA A 1 204 ? -18.926 -1.725 38.314 1.00 96.19 204 ALA A N 1
ATOM 1705 C CA . ALA A 1 204 ? -19.191 -2.196 39.670 1.00 96.19 204 ALA A CA 1
ATOM 1706 C C . ALA A 1 204 ? -19.105 -1.073 40.714 1.00 96.19 204 ALA A C 1
ATOM 1708 O O . ALA A 1 204 ? -19.965 -0.984 41.594 1.00 96.19 204 ALA A O 1
ATOM 1709 N N . LEU A 1 205 ? -18.111 -0.186 40.598 1.00 95.12 205 LEU A N 1
ATOM 1710 C CA . LEU A 1 205 ? -17.994 1.019 41.421 1.00 95.12 205 LEU A CA 1
ATOM 1711 C C . LEU A 1 205 ? -19.193 1.941 41.205 1.00 95.12 205 LEU A C 1
ATOM 1713 O O . LEU A 1 205 ? -19.768 2.422 42.174 1.00 95.12 205 LEU A O 1
ATOM 1717 N N . PHE A 1 206 ? -19.635 2.108 39.959 1.00 96.38 206 PHE A N 1
ATOM 1718 C CA . PHE A 1 206 ? -20.840 2.865 39.640 1.00 96.38 206 PHE A CA 1
ATOM 1719 C C . PHE A 1 206 ? -22.101 2.256 40.283 1.00 96.38 206 PHE A C 1
ATOM 1721 O O . PHE A 1 206 ? -22.859 2.954 40.957 1.00 96.38 206 PHE A O 1
ATOM 1728 N N . LEU A 1 207 ? -22.324 0.945 40.129 1.00 96.25 207 LEU A N 1
ATOM 1729 C CA . LEU A 1 207 ? -23.521 0.260 40.640 1.00 96.25 207 LEU A CA 1
ATOM 1730 C C . LEU A 1 207 ? -23.593 0.242 42.175 1.00 96.25 207 LEU A C 1
ATOM 1732 O O . LEU A 1 207 ? -24.684 0.178 42.740 1.00 96.25 207 LEU A O 1
ATOM 1736 N N . THR A 1 208 ? -22.442 0.285 42.850 1.00 96.00 208 THR A N 1
ATOM 1737 C CA . THR A 1 208 ? -22.343 0.293 44.320 1.00 96.00 208 THR A CA 1
ATOM 1738 C C . THR A 1 208 ? -22.250 1.697 44.923 1.00 96.00 208 THR A C 1
ATOM 1740 O O . THR A 1 208 ? -22.438 1.843 46.131 1.00 96.00 208 THR A O 1
ATOM 1743 N N . ALA A 1 209 ? -21.983 2.721 44.108 1.00 95.88 209 ALA A N 1
ATOM 1744 C CA . ALA A 1 209 ? -21.885 4.111 44.532 1.00 95.88 209 ALA A CA 1
ATOM 1745 C C . ALA A 1 209 ? -23.237 4.709 44.959 1.00 95.88 209 ALA A C 1
ATOM 1747 O O . ALA A 1 209 ? -24.310 4.286 44.529 1.00 95.88 209 ALA A O 1
ATOM 1748 N N . ASP A 1 210 ? -23.175 5.745 45.794 1.00 95.50 210 ASP A N 1
ATOM 1749 C CA . ASP A 1 210 ? -24.311 6.604 46.116 1.00 95.50 210 ASP A CA 1
ATOM 1750 C C . ASP A 1 210 ? -24.722 7.472 44.917 1.00 95.50 210 ASP A C 1
ATOM 1752 O O . ASP A 1 210 ? -23.934 7.718 44.004 1.00 95.50 210 ASP A O 1
ATOM 1756 N N . LYS A 1 211 ? -25.959 7.980 44.934 1.00 93.94 211 LYS A N 1
ATOM 1757 C CA . LYS A 1 211 ? -26.546 8.729 43.810 1.00 93.94 211 LYS A CA 1
ATOM 1758 C C . LYS A 1 211 ? -25.694 9.931 43.367 1.00 93.94 211 LYS A C 1
ATOM 1760 O O . LYS A 1 211 ? -25.531 10.146 42.172 1.00 93.94 211 LYS A O 1
ATOM 1765 N N . ASN A 1 212 ? -25.092 10.661 44.308 1.00 93.56 212 ASN A N 1
ATOM 1766 C CA . ASN A 1 212 ? -24.257 11.824 43.989 1.00 93.56 212 ASN A CA 1
ATOM 1767 C C . ASN A 1 212 ? -22.949 11.413 43.298 1.00 93.56 212 ASN A C 1
ATOM 1769 O O . ASN A 1 212 ? -22.464 12.103 42.403 1.00 93.56 212 ASN A O 1
ATOM 1773 N N . ARG A 1 213 ? -22.354 10.286 43.705 1.00 93.56 213 ARG A N 1
ATOM 1774 C CA . ARG A 1 213 ? -21.179 9.724 43.025 1.00 93.56 213 ARG A CA 1
ATOM 1775 C C . ARG A 1 213 ? -21.531 9.106 41.680 1.00 93.56 213 ARG A C 1
ATOM 1777 O O . ARG A 1 213 ? -20.737 9.229 40.756 1.00 93.56 213 ARG A O 1
ATOM 1784 N N . GLN A 1 214 ? -22.703 8.486 41.550 1.00 94.12 214 GLN A N 1
ATOM 1785 C CA . GLN A 1 214 ? -23.191 7.981 40.267 1.00 94.12 214 GLN A CA 1
ATOM 1786 C C . GLN A 1 214 ? -23.277 9.102 39.232 1.00 94.12 214 GLN A C 1
ATOM 1788 O O . GLN A 1 214 ? -22.752 8.927 38.142 1.00 94.12 214 GLN A O 1
ATOM 1793 N N . GLU A 1 215 ? -23.837 10.263 39.581 1.00 94.56 215 GLU A N 1
ATOM 1794 C CA . GLU A 1 215 ? -23.881 11.424 38.677 1.00 94.56 215 GLU A CA 1
ATOM 1795 C C . GL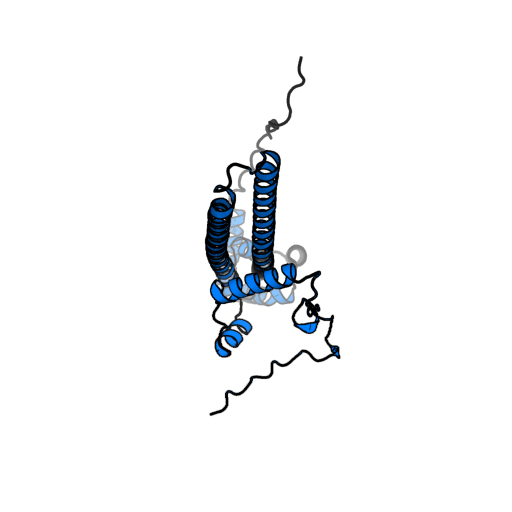U A 1 215 ? -22.475 11.852 38.218 1.00 94.56 215 GLU A C 1
ATOM 1797 O O . GLU A 1 215 ? -22.249 12.011 37.023 1.00 94.56 215 GLU A O 1
ATOM 1802 N N . ARG A 1 216 ? -21.486 11.896 39.125 1.00 94.81 216 ARG A N 1
ATOM 1803 C CA . ARG A 1 216 ? -20.085 12.181 38.748 1.00 94.81 216 ARG A CA 1
ATOM 1804 C C . ARG A 1 216 ? -19.496 11.147 37.790 1.00 94.81 216 ARG A C 1
ATOM 1806 O O . ARG A 1 216 ? -18.777 11.521 36.873 1.00 94.81 216 ARG A O 1
ATOM 1813 N N . TYR A 1 217 ? -19.790 9.864 37.991 1.00 93.38 217 TYR A N 1
ATOM 1814 C CA . TYR A 1 217 ? -19.329 8.802 37.095 1.00 93.38 217 TYR A CA 1
ATOM 1815 C C . TYR A 1 217 ? -20.001 8.855 35.717 1.00 93.38 217 TYR A C 1
ATOM 1817 O O . TYR A 1 217 ? -19.364 8.491 34.729 1.00 93.38 217 TYR A O 1
ATOM 1825 N N . LEU A 1 218 ? -21.262 9.303 35.632 1.00 93.69 218 LEU A N 1
ATOM 1826 C CA . LEU A 1 218 ? -21.919 9.549 34.344 1.00 93.69 218 LEU A CA 1
ATOM 1827 C C . LEU A 1 218 ? -21.174 10.638 33.567 1.00 93.69 218 LEU A C 1
ATOM 1829 O O . LEU A 1 218 ? -20.881 10.432 32.392 1.00 93.69 218 LEU A O 1
ATOM 1833 N N . ASP A 1 219 ? -20.803 11.736 34.231 1.00 93.81 219 ASP A N 1
ATOM 1834 C CA . ASP A 1 219 ? -20.055 12.836 33.611 1.00 93.81 219 ASP A CA 1
ATOM 1835 C C . ASP A 1 219 ? -18.614 12.429 33.251 1.00 93.81 219 ASP A C 1
ATOM 1837 O O . ASP A 1 219 ? -18.153 12.688 32.141 1.00 93.81 219 ASP A O 1
ATOM 1841 N N . GLU A 1 220 ? -17.903 11.747 34.157 1.00 92.19 220 GLU A N 1
ATOM 1842 C CA . GLU A 1 220 ? -16.498 11.345 33.974 1.00 92.19 220 GLU A CA 1
ATOM 1843 C C . GLU A 1 220 ? -16.316 10.313 32.852 1.00 92.19 220 GLU A C 1
ATOM 1845 O O . GLU A 1 220 ? -15.326 10.344 32.117 1.00 92.19 220 GLU A O 1
ATOM 1850 N N . HIS A 1 221 ? -17.263 9.386 32.707 1.00 90.44 221 HIS A N 1
ATOM 1851 C CA . HIS A 1 221 ? -17.208 8.342 31.683 1.00 90.44 221 HIS A CA 1
ATOM 1852 C C . HIS A 1 221 ? -18.108 8.621 30.472 1.00 90.44 221 HIS A C 1
ATOM 1854 O O . HIS A 1 221 ? -18.116 7.825 29.531 1.00 90.44 221 HIS A O 1
ATOM 1860 N N . GLY A 1 222 ? -18.829 9.747 30.464 1.00 90.38 222 GLY A N 1
ATOM 1861 C CA . GLY A 1 222 ? -19.724 10.144 29.376 1.00 90.38 222 GLY A CA 1
ATOM 1862 C C . GLY A 1 222 ? -20.903 9.188 29.173 1.00 90.38 222 GLY A C 1
ATOM 1863 O O . GLY A 1 222 ? -21.361 9.001 28.046 1.00 90.38 222 GLY A O 1
ATOM 1864 N N . TRP A 1 223 ? -21.374 8.534 30.236 1.00 94.19 223 TRP A N 1
ATOM 1865 C CA . TRP A 1 223 ? -22.484 7.586 30.164 1.00 94.19 223 TRP A CA 1
ATOM 1866 C C . TRP A 1 223 ? -23.828 8.305 30.269 1.00 94.19 223 TRP A C 1
ATOM 1868 O O . TRP A 1 223 ? -24.045 9.132 31.152 1.00 94.19 223 TRP A O 1
ATOM 1878 N N . ALA A 1 224 ? -24.785 7.951 29.410 1.00 93.06 224 ALA A N 1
ATOM 1879 C CA . ALA A 1 224 ? -26.134 8.497 29.508 1.00 93.06 224 ALA A CA 1
ATOM 1880 C C . ALA A 1 224 ? -26.973 7.704 30.521 1.00 93.06 224 ALA A C 1
ATOM 1882 O O . ALA A 1 224 ? -27.000 6.474 30.484 1.00 93.06 224 ALA A O 1
ATOM 1883 N N . TRP A 1 225 ? -27.767 8.392 31.351 1.00 92.31 225 TRP A N 1
ATOM 1884 C CA . TRP A 1 225 ? -28.664 7.753 32.332 1.00 92.31 225 TRP A CA 1
ATOM 1885 C C . TRP A 1 225 ? -29.519 6.620 31.733 1.00 92.31 225 TRP A C 1
ATOM 1887 O O . TRP A 1 225 ? -29.660 5.550 32.323 1.00 92.31 225 TRP A O 1
ATOM 1897 N N . ARG A 1 226 ? -30.029 6.824 30.509 1.00 93.38 226 ARG A N 1
ATOM 1898 C CA . ARG A 1 226 ? -30.844 5.840 29.774 1.00 93.38 226 ARG A CA 1
ATOM 1899 C C . ARG A 1 226 ? -30.097 4.541 29.454 1.00 93.38 226 ARG A C 1
ATOM 1901 O O . ARG A 1 226 ? -30.730 3.494 29.406 1.00 93.38 226 ARG A O 1
ATOM 1908 N N . GLN A 1 227 ? -28.785 4.604 29.224 1.00 93.12 227 GLN A N 1
ATOM 1909 C CA . GLN A 1 227 ? -27.958 3.428 28.921 1.00 93.12 227 GLN A CA 1
ATOM 1910 C C . GLN A 1 227 ? -27.689 2.593 30.172 1.00 93.12 227 GLN A C 1
ATOM 1912 O O . GLN A 1 227 ? -27.579 1.375 30.098 1.00 93.12 227 GLN A O 1
ATOM 1917 N N . VAL A 1 228 ? -27.593 3.253 31.324 1.00 95.06 228 VAL A N 1
ATOM 1918 C CA . VAL A 1 228 ? -27.187 2.621 32.580 1.00 95.06 228 VAL A CA 1
ATOM 1919 C C . VAL A 1 228 ? -28.377 2.024 33.341 1.00 95.06 228 VAL A C 1
ATOM 1921 O O . VAL A 1 228 ? -28.246 1.013 34.034 1.00 95.06 228 VAL A O 1
ATOM 1924 N N . GLN A 1 229 ? -29.567 2.608 33.169 1.00 95.06 229 GLN A N 1
ATOM 1925 C CA . GLN A 1 229 ? -30.798 2.191 33.840 1.00 95.06 229 GLN A CA 1
ATOM 1926 C C . GLN A 1 229 ? -31.123 0.684 33.721 1.00 95.06 229 GLN A C 1
ATOM 1928 O O . GLN A 1 229 ? -31.421 0.087 34.757 1.00 95.06 229 GLN A O 1
ATOM 1933 N N . PRO A 1 230 ? -31.024 0.026 32.545 1.00 96.00 230 PRO A N 1
ATOM 1934 C CA . PRO A 1 230 ? -31.335 -1.399 32.423 1.00 96.00 230 PRO A CA 1
ATOM 1935 C C . PRO A 1 230 ? -30.492 -2.277 33.352 1.00 96.00 230 PRO A C 1
ATOM 1937 O O . PRO A 1 230 ? -31.022 -3.163 34.023 1.00 96.00 230 PRO A O 1
ATOM 1940 N N . LEU A 1 231 ? -29.187 -2.004 33.452 1.00 95.31 231 LEU A N 1
ATOM 1941 C CA . LEU A 1 231 ? -28.300 -2.777 34.317 1.00 95.31 231 LEU A CA 1
ATOM 1942 C C . LEU A 1 231 ? -28.522 -2.450 35.796 1.00 95.31 231 LEU A C 1
ATOM 1944 O O . LEU A 1 231 ? -28.457 -3.351 36.629 1.00 95.31 231 LEU A O 1
ATOM 1948 N N . CYS A 1 232 ? -28.836 -1.195 36.128 1.00 95.75 232 CYS A N 1
ATOM 1949 C CA . CYS A 1 232 ? -29.255 -0.816 37.478 1.00 95.75 232 CYS A CA 1
ATOM 1950 C C . CYS A 1 232 ? -30.510 -1.580 37.920 1.00 95.75 232 CYS A C 1
ATOM 1952 O O . CYS A 1 232 ? -30.601 -2.010 39.071 1.00 95.75 232 CYS A O 1
ATOM 1954 N N . ASP A 1 233 ? -31.470 -1.769 37.016 1.00 96.19 233 ASP A N 1
ATOM 1955 C CA . ASP A 1 233 ? -32.693 -2.515 37.298 1.00 96.19 233 ASP A CA 1
ATOM 1956 C C . ASP A 1 233 ? -32.405 -4.010 37.482 1.00 96.19 233 ASP A C 1
ATOM 1958 O O . ASP A 1 233 ? -32.936 -4.624 38.409 1.00 96.19 233 ASP A O 1
ATOM 1962 N N . VAL A 1 234 ? -31.520 -4.587 36.660 1.00 96.19 234 VAL A N 1
ATOM 1963 C CA . VAL A 1 234 ? -31.040 -5.969 36.837 1.00 96.19 234 VAL A CA 1
ATOM 1964 C C . VAL A 1 234 ? -30.306 -6.124 38.170 1.00 96.19 234 VAL A C 1
ATOM 1966 O O . VAL A 1 234 ? -30.595 -7.055 38.912 1.00 96.19 234 VAL A O 1
ATOM 1969 N N . PHE A 1 235 ? -29.434 -5.183 38.531 1.00 96.56 235 PHE A N 1
ATOM 1970 C CA . PHE A 1 235 ? -28.696 -5.187 39.797 1.00 96.56 235 PHE A CA 1
ATOM 1971 C C . PHE A 1 235 ? -29.603 -5.132 41.031 1.00 96.56 235 PHE A C 1
ATOM 1973 O O . PHE A 1 235 ? -29.291 -5.733 42.055 1.00 96.56 235 PHE A O 1
ATOM 1980 N N . LYS A 1 236 ? -30.745 -4.444 40.951 1.00 95.75 236 LYS A N 1
ATOM 1981 C CA . LYS A 1 236 ? -31.732 -4.422 42.042 1.00 95.75 236 LYS A CA 1
ATOM 1982 C C . LYS A 1 236 ? -32.555 -5.708 42.125 1.00 95.75 236 LYS A C 1
ATOM 1984 O O . LYS A 1 236 ? -32.974 -6.076 43.218 1.00 95.75 236 LYS A O 1
ATOM 1989 N N . LYS A 1 237 ? -32.824 -6.354 40.986 1.00 96.38 237 LYS A N 1
ATOM 1990 C CA . LYS A 1 237 ? -33.683 -7.546 40.894 1.00 96.38 237 LYS A CA 1
ATOM 1991 C C . LYS A 1 237 ? -32.931 -8.847 41.180 1.00 96.38 237 LYS A C 1
ATOM 1993 O O . LYS A 1 237 ? -33.471 -9.718 41.852 1.00 96.38 237 LYS A O 1
ATOM 1998 N N . ASP A 1 238 ? -31.711 -8.985 40.673 1.00 96.06 238 ASP A N 1
ATOM 1999 C CA . ASP A 1 238 ? -30.908 -10.203 40.781 1.00 96.06 238 ASP A CA 1
ATOM 2000 C C . ASP A 1 238 ? -29.890 -10.097 41.929 1.00 96.06 238 ASP A C 1
ATOM 2002 O O . ASP A 1 238 ? -28.859 -9.423 41.829 1.00 96.06 238 ASP A O 1
ATOM 2006 N N . MET A 1 239 ? -30.170 -10.803 43.031 1.00 94.69 239 MET A N 1
ATOM 2007 C CA . MET A 1 239 ? -29.287 -10.834 44.201 1.00 94.69 239 MET A CA 1
ATOM 2008 C C . MET A 1 239 ? -27.945 -11.524 43.927 1.00 94.69 239 MET A C 1
ATOM 2010 O O . MET A 1 239 ? -26.951 -11.140 44.544 1.00 94.69 239 MET A O 1
ATOM 2014 N N . GLN A 1 240 ? -27.888 -12.514 43.029 1.00 95.00 240 GLN A N 1
ATOM 2015 C CA . GLN A 1 240 ? -26.639 -13.215 42.715 1.00 95.00 240 GLN A CA 1
ATOM 2016 C C . GLN A 1 240 ? -25.701 -12.294 41.942 1.00 95.00 240 GLN A C 1
ATOM 2018 O O . GLN A 1 240 ? -24.532 -12.139 42.306 1.00 95.00 240 GLN A O 1
ATOM 2023 N N . PHE A 1 241 ? -26.230 -11.617 40.922 1.00 95.69 241 PHE A N 1
ATOM 2024 C CA . PHE A 1 241 ? -25.479 -10.605 40.190 1.00 95.69 241 PHE A CA 1
ATOM 2025 C C . PHE A 1 241 ? -25.000 -9.485 41.124 1.00 95.69 241 PHE A C 1
ATOM 2027 O O . PHE A 1 241 ? -23.819 -9.129 41.111 1.00 95.69 241 PHE A O 1
ATOM 2034 N N . ALA A 1 242 ? -25.874 -8.989 42.004 1.00 95.50 242 ALA A N 1
ATOM 2035 C CA . ALA A 1 242 ? -25.512 -7.950 42.961 1.00 95.50 242 ALA A CA 1
ATOM 2036 C C . ALA A 1 242 ? -24.406 -8.382 43.938 1.00 95.50 242 ALA A C 1
ATOM 2038 O O . ALA A 1 242 ? -23.496 -7.599 44.225 1.00 95.50 242 ALA A O 1
ATOM 2039 N N . ALA A 1 243 ? -24.458 -9.619 44.438 1.00 95.69 243 ALA A N 1
ATOM 2040 C CA . ALA A 1 243 ? -23.432 -10.171 45.317 1.00 95.69 243 ALA A CA 1
ATOM 2041 C C . ALA A 1 243 ? -22.071 -10.256 44.612 1.00 95.69 243 ALA A C 1
ATOM 2043 O O . ALA A 1 243 ? -21.071 -9.805 45.170 1.00 95.69 243 ALA A O 1
ATOM 2044 N N . ASN A 1 244 ? -22.043 -10.737 43.366 1.00 94.12 244 ASN A N 1
ATOM 2045 C CA . ASN A 1 244 ? -20.818 -10.840 42.568 1.00 94.12 244 ASN A CA 1
ATOM 2046 C C . ASN A 1 244 ? -20.180 -9.467 42.305 1.00 94.12 244 ASN A C 1
ATOM 2048 O O . ASN A 1 244 ? -18.970 -9.297 42.449 1.00 94.12 244 ASN A O 1
ATOM 2052 N N . VAL A 1 245 ? -20.997 -8.467 41.966 1.00 94.94 245 VAL A N 1
ATOM 2053 C CA . VAL A 1 245 ? -20.541 -7.087 41.744 1.00 94.94 245 VAL A CA 1
ATOM 2054 C C . VAL A 1 245 ? -19.974 -6.478 43.033 1.00 94.94 245 VAL A C 1
ATOM 2056 O O . VAL A 1 245 ? -18.897 -5.885 43.007 1.00 94.94 245 VAL A O 1
ATOM 2059 N N . ARG A 1 246 ? -20.642 -6.662 44.181 1.00 94.69 246 ARG A N 1
ATOM 2060 C CA . ARG A 1 246 ? -20.136 -6.183 45.482 1.00 94.69 246 ARG A CA 1
ATOM 2061 C C . ARG A 1 246 ? -18.840 -6.884 45.886 1.00 94.69 246 ARG A C 1
ATOM 2063 O O . ARG A 1 246 ? -17.922 -6.221 46.359 1.00 94.69 246 ARG A O 1
ATOM 2070 N N . ALA A 1 247 ? -18.747 -8.195 45.667 1.00 93.62 247 ALA A N 1
ATOM 2071 C CA . ALA A 1 247 ? -17.539 -8.966 45.941 1.00 93.62 247 ALA A CA 1
ATOM 2072 C C . ALA A 1 247 ? -16.343 -8.451 45.124 1.00 93.62 247 ALA A C 1
ATOM 2074 O O . ALA A 1 247 ? -15.253 -8.304 45.671 1.00 93.62 247 ALA A O 1
ATOM 2075 N N . LEU A 1 248 ? -16.551 -8.096 43.849 1.00 93.31 248 LEU A N 1
ATOM 2076 C CA . LEU A 1 248 ? -15.506 -7.510 43.004 1.00 93.31 248 LEU A CA 1
ATOM 2077 C C . LEU A 1 248 ? -14.970 -6.187 43.578 1.00 93.31 248 LEU A C 1
ATOM 2079 O O . LEU A 1 248 ? -13.758 -5.984 43.627 1.00 93.31 248 LEU A O 1
ATOM 2083 N N . VAL A 1 249 ? -15.859 -5.306 44.049 1.00 92.88 249 VAL A N 1
ATOM 2084 C CA . VAL A 1 249 ? -15.472 -4.018 44.652 1.00 92.88 249 VAL A CA 1
ATOM 2085 C C . VAL A 1 249 ? -14.699 -4.223 45.954 1.00 92.88 249 VAL A C 1
ATOM 2087 O O . VAL A 1 249 ? -13.672 -3.579 46.158 1.00 92.88 249 VAL A O 1
ATOM 2090 N N . ILE A 1 250 ? -15.153 -5.140 46.814 1.00 92.00 250 ILE A N 1
ATOM 2091 C CA . ILE A 1 250 ? -14.485 -5.450 48.087 1.00 92.00 250 ILE A CA 1
ATOM 2092 C C . ILE A 1 250 ? -13.095 -6.042 47.835 1.00 92.00 250 ILE A C 1
ATOM 2094 O O . ILE A 1 250 ? -12.122 -5.575 48.424 1.00 92.00 250 ILE A O 1
ATOM 2098 N N . ASN A 1 251 ? -12.980 -7.008 46.920 1.00 90.19 251 ASN A N 1
ATOM 2099 C CA . ASN A 1 251 ? -11.699 -7.622 46.568 1.00 90.19 251 ASN A CA 1
ATOM 2100 C C . ASN A 1 251 ? -10.702 -6.587 46.033 1.00 90.19 251 ASN A C 1
ATOM 2102 O O . ASN A 1 251 ? -9.530 -6.622 46.396 1.00 90.19 251 ASN A O 1
ATOM 2106 N N . ASN A 1 252 ? -11.161 -5.633 45.219 1.00 87.88 252 ASN A N 1
ATOM 2107 C CA . ASN A 1 252 ? -10.297 -4.567 44.720 1.00 87.88 252 ASN A CA 1
ATOM 2108 C C . ASN A 1 252 ? -9.932 -3.530 45.799 1.00 87.88 252 ASN A C 1
ATOM 2110 O O . ASN A 1 252 ? -8.828 -2.998 45.789 1.00 87.88 252 ASN A O 1
ATOM 2114 N N . ALA A 1 253 ? -10.827 -3.251 46.750 1.00 82.44 253 ALA A N 1
ATOM 2115 C CA . ALA A 1 253 ? -10.534 -2.372 47.885 1.00 82.44 253 ALA A CA 1
ATOM 2116 C C . ALA A 1 253 ? -9.543 -3.002 48.884 1.00 82.44 253 ALA A C 1
ATOM 2118 O O . ALA A 1 253 ? -8.795 -2.281 49.542 1.00 82.44 253 ALA A O 1
ATOM 2119 N N . MET A 1 254 ? -9.541 -4.334 48.994 1.00 75.62 254 MET A N 1
ATOM 2120 C CA . MET A 1 254 ? -8.615 -5.100 49.834 1.00 75.62 254 MET A CA 1
ATOM 2121 C C . MET A 1 254 ? -7.285 -5.422 49.144 1.00 75.62 254 MET A C 1
ATOM 2123 O O . MET A 1 254 ? -6.325 -5.779 49.828 1.00 75.62 254 MET A O 1
ATOM 2127 N N . ALA A 1 255 ? -7.204 -5.301 47.816 1.00 72.25 255 ALA A N 1
ATOM 2128 C CA . ALA A 1 255 ? -5.953 -5.486 47.098 1.00 72.25 255 ALA A CA 1
ATOM 2129 C C . ALA A 1 255 ? -4.926 -4.442 47.585 1.00 72.25 255 ALA A C 1
ATOM 2131 O O . ALA A 1 255 ? -5.222 -3.241 47.573 1.00 72.25 255 ALA A O 1
ATOM 2132 N N . PRO A 1 256 ? -3.725 -4.859 48.033 1.00 60.19 256 PRO A N 1
ATOM 2133 C CA . PRO A 1 256 ? -2.701 -3.922 48.460 1.00 60.19 256 PRO A CA 1
ATOM 2134 C C . PRO A 1 256 ? -2.373 -3.014 47.280 1.00 60.19 256 PRO A C 1
ATOM 2136 O O . PRO A 1 256 ? -1.979 -3.486 46.212 1.00 60.19 256 PRO A O 1
ATOM 2139 N N . LYS A 1 257 ? -2.573 -1.705 47.476 1.00 55.88 257 LYS A N 1
ATOM 2140 C CA . LYS A 1 257 ? -2.215 -0.675 46.499 1.00 55.88 257 LYS A CA 1
ATOM 2141 C C . LYS A 1 257 ? -0.783 -0.979 46.043 1.00 55.88 257 LYS A C 1
ATOM 2143 O O . LYS A 1 257 ? 0.088 -1.020 46.919 1.00 55.88 257 LYS A O 1
ATOM 2148 N N . PRO A 1 258 ? -0.521 -1.243 44.746 1.00 55.78 258 PRO A N 1
ATOM 2149 C CA . PRO A 1 258 ? 0.839 -1.487 44.294 1.00 55.78 258 PRO A CA 1
ATOM 2150 C C . PRO A 1 258 ? 1.666 -0.298 44.765 1.00 55.78 258 PRO A C 1
ATOM 2152 O O . PRO A 1 258 ? 1.271 0.851 44.540 1.00 55.78 258 PRO A O 1
ATOM 2155 N N . ALA A 1 259 ? 2.723 -0.584 45.532 1.00 54.59 259 ALA A N 1
ATOM 2156 C CA . ALA A 1 259 ? 3.599 0.437 46.079 1.00 54.59 259 ALA A CA 1
ATOM 2157 C C . ALA A 1 259 ? 3.921 1.409 44.945 1.00 54.59 259 ALA A C 1
ATOM 2159 O O . ALA A 1 259 ? 4.318 0.965 43.864 1.00 54.59 259 ALA A O 1
ATOM 2160 N N . ALA A 1 260 ? 3.642 2.699 45.170 1.00 53.00 260 ALA A N 1
ATOM 2161 C CA . ALA A 1 260 ? 3.864 3.736 44.172 1.00 53.00 260 ALA A CA 1
ATOM 2162 C C . ALA A 1 260 ? 5.236 3.487 43.537 1.00 53.00 260 ALA A C 1
ATOM 2164 O O . ALA A 1 260 ? 6.182 3.255 44.300 1.00 53.00 260 ALA A O 1
ATOM 2165 N N . PRO A 1 261 ? 5.341 3.440 42.193 1.00 51.53 261 PRO A N 1
ATOM 2166 C CA . PRO A 1 261 ? 6.592 3.112 41.534 1.00 51.53 261 PRO A CA 1
ATOM 2167 C C . PRO A 1 261 ? 7.656 4.018 42.133 1.00 51.53 261 PRO A C 1
ATOM 2169 O O . PRO A 1 261 ? 7.546 5.243 42.052 1.00 51.53 261 PRO A O 1
ATOM 2172 N N . VAL A 1 262 ? 8.612 3.403 42.837 1.00 58.31 262 VAL A N 1
ATOM 2173 C CA . VAL A 1 262 ? 9.746 4.099 43.436 1.00 58.31 262 VAL A CA 1
ATOM 2174 C C . VAL A 1 262 ? 10.314 4.934 42.311 1.00 58.31 262 VAL A C 1
ATOM 2176 O O . VAL A 1 262 ? 10.733 4.360 41.307 1.00 58.31 262 VAL A O 1
ATOM 2179 N N . ALA A 1 263 ? 10.214 6.259 42.439 1.00 53.16 263 ALA A N 1
ATOM 2180 C CA . ALA A 1 263 ? 10.631 7.193 41.412 1.00 53.16 263 ALA A CA 1
ATOM 2181 C C . ALA A 1 263 ? 12.050 6.806 41.000 1.00 53.16 263 ALA A C 1
ATOM 2183 O O . ALA A 1 263 ? 13.004 7.018 41.754 1.00 53.16 263 ALA A O 1
ATOM 2184 N N . GLN A 1 264 ? 12.174 6.151 39.843 1.00 53.28 264 GLN A N 1
ATOM 2185 C CA . GLN A 1 264 ? 13.463 5.852 39.262 1.00 53.28 264 GLN A CA 1
ATOM 2186 C C . GLN A 1 264 ? 14.073 7.222 39.028 1.00 53.28 264 GLN A C 1
ATOM 2188 O O . GLN A 1 264 ? 13.568 8.007 38.224 1.00 53.28 264 GLN A O 1
ATOM 2193 N N . LYS A 1 265 ? 15.078 7.559 39.841 1.00 54.78 265 LYS A N 1
ATOM 2194 C CA . LYS A 1 265 ? 15.859 8.776 39.676 1.00 54.78 265 LYS A CA 1
ATOM 2195 C C . LYS A 1 265 ? 16.311 8.767 38.224 1.00 54.78 265 LYS A C 1
ATOM 2197 O O . LYS A 1 265 ? 17.098 7.901 37.854 1.00 54.78 265 LYS A O 1
ATOM 2202 N N . TYR A 1 266 ? 15.755 9.669 37.420 1.00 55.56 266 TYR A N 1
ATOM 2203 C CA . TYR A 1 266 ? 16.179 9.889 36.048 1.00 55.56 266 TYR A CA 1
ATOM 2204 C C . TYR A 1 266 ? 17.688 10.116 36.089 1.00 55.56 266 TYR A C 1
ATOM 2206 O O . TYR A 1 266 ? 18.155 11.162 36.542 1.00 55.56 266 TYR A O 1
ATOM 2214 N N . THR A 1 267 ? 18.462 9.118 35.676 1.00 63.59 267 THR A N 1
ATOM 2215 C CA . THR A 1 267 ? 19.835 9.357 35.269 1.00 63.59 267 THR A CA 1
ATOM 2216 C C . THR A 1 267 ? 19.721 10.042 33.911 1.00 63.59 267 THR A C 1
ATOM 2218 O O . THR A 1 267 ? 19.111 9.480 33.001 1.00 63.59 267 THR A O 1
ATOM 2221 N N . PRO A 1 268 ? 20.195 11.289 33.757 1.00 58.91 268 PRO A N 1
ATOM 2222 C CA . PRO A 1 268 ? 20.176 11.942 32.461 1.00 58.91 268 PRO A CA 1
ATOM 2223 C C . PRO A 1 268 ? 21.002 11.086 31.501 1.00 58.91 268 PRO A C 1
ATOM 2225 O O . PRO A 1 268 ? 22.209 10.931 31.674 1.00 58.91 268 PRO A O 1
ATOM 2228 N N . THR A 1 269 ? 20.333 10.481 30.521 1.00 64.31 269 THR A N 1
ATOM 2229 C CA . THR A 1 269 ? 20.985 9.808 29.404 1.00 64.31 269 THR A CA 1
ATOM 2230 C C . THR A 1 269 ? 21.830 10.848 28.685 1.00 64.31 269 THR A C 1
ATOM 2232 O O . THR A 1 269 ? 21.304 11.760 28.048 1.00 64.31 269 THR A O 1
ATOM 2235 N N . THR A 1 270 ? 23.146 10.746 28.844 1.00 63.44 270 THR A N 1
ATOM 2236 C CA . THR A 1 270 ? 24.120 11.548 28.112 1.00 63.44 270 THR A CA 1
ATOM 2237 C C . THR A 1 270 ? 23.907 11.301 26.623 1.00 63.44 270 THR A C 1
ATOM 2239 O O . THR A 1 270 ? 24.170 10.208 26.127 1.00 63.44 270 THR A O 1
ATOM 2242 N N . ASP A 1 271 ? 23.375 12.303 25.928 1.00 68.50 271 ASP A N 1
ATOM 2243 C CA . ASP A 1 271 ? 23.176 12.288 24.482 1.00 68.50 271 ASP A CA 1
ATOM 2244 C C . ASP A 1 271 ? 24.532 12.065 23.778 1.00 68.50 271 ASP A C 1
ATOM 2246 O O . ASP A 1 271 ? 25.416 12.925 23.885 1.00 68.50 271 ASP A O 1
ATOM 2250 N N . PRO A 1 272 ? 24.728 10.944 23.054 1.00 69.50 272 PRO A N 1
ATOM 2251 C CA . PRO A 1 272 ? 25.997 10.615 22.406 1.00 69.50 272 PRO A CA 1
ATOM 2252 C C . PRO A 1 272 ? 26.368 11.570 21.258 1.00 69.50 272 PRO A C 1
ATOM 2254 O O . PRO A 1 272 ? 27.447 11.441 20.682 1.00 69.50 272 PRO A O 1
ATOM 2257 N N . ARG A 1 273 ? 25.511 12.541 20.909 1.00 69.75 273 ARG A N 1
ATOM 2258 C CA . ARG A 1 273 ? 25.776 13.528 19.849 1.00 69.75 273 ARG A CA 1
ATOM 2259 C C . ARG A 1 273 ? 26.427 14.819 20.343 1.00 69.75 273 ARG A C 1
ATOM 2261 O O . ARG A 1 273 ? 26.868 15.621 19.519 1.00 69.75 273 ARG A O 1
ATOM 2268 N N . LYS A 1 274 ? 26.548 15.038 21.657 1.00 65.00 274 LYS A N 1
ATOM 2269 C CA . LYS A 1 274 ? 27.297 16.187 22.188 1.00 65.00 274 LYS A CA 1
ATOM 2270 C C . LYS A 1 274 ? 28.792 15.871 22.230 1.00 65.00 274 LYS A C 1
ATOM 2272 O O . LYS A 1 274 ? 29.302 15.338 23.211 1.00 65.00 274 LYS A O 1
ATOM 2277 N N . ARG A 1 275 ? 29.500 16.224 21.149 1.00 65.94 275 ARG A N 1
ATOM 2278 C CA . ARG A 1 275 ? 30.971 16.289 21.130 1.00 65.94 275 ARG A CA 1
ATOM 2279 C C . ARG A 1 275 ? 31.447 17.234 22.244 1.00 65.94 275 ARG A C 1
ATOM 2281 O O . ARG A 1 275 ? 30.970 18.370 22.285 1.00 65.94 275 ARG A O 1
ATOM 2288 N N . PRO A 1 276 ? 32.371 16.814 23.124 1.00 68.81 276 PRO A N 1
ATOM 2289 C CA . PRO A 1 276 ? 33.017 17.749 24.032 1.00 68.81 276 PRO A CA 1
ATOM 2290 C C . PRO A 1 276 ? 33.835 18.777 23.228 1.00 68.81 276 PRO A C 1
ATOM 2292 O O . PRO A 1 276 ? 34.348 18.440 22.154 1.00 68.81 276 PRO A O 1
ATOM 2295 N N . PRO A 1 277 ? 33.937 20.028 23.708 1.00 63.66 277 PRO A N 1
ATOM 2296 C CA . PRO A 1 277 ? 34.764 21.043 23.070 1.00 63.66 277 PRO A CA 1
ATOM 2297 C C . PRO A 1 277 ? 36.233 20.607 23.100 1.00 63.66 277 PRO A C 1
ATOM 2299 O O . PRO A 1 277 ? 36.717 20.110 24.117 1.00 63.66 277 PRO A O 1
ATOM 2302 N N . ALA A 1 278 ? 36.914 20.765 21.965 1.00 68.00 278 ALA A N 1
ATOM 2303 C CA . ALA A 1 278 ? 38.343 20.508 21.847 1.00 68.00 278 ALA A CA 1
ATOM 2304 C C . ALA A 1 278 ? 39.118 21.471 22.761 1.00 68.00 278 ALA A C 1
ATOM 2306 O O . ALA A 1 278 ? 38.828 22.670 22.769 1.00 68.00 278 ALA A O 1
ATOM 2307 N N . ALA A 1 279 ? 40.043 20.910 23.540 1.00 64.38 279 ALA A N 1
ATOM 2308 C CA . ALA A 1 279 ? 41.026 21.640 24.336 1.00 64.38 279 ALA A CA 1
ATOM 2309 C C . ALA A 1 279 ? 42.167 22.162 23.455 1.00 64.38 279 ALA A C 1
ATOM 2311 O O . ALA A 1 279 ? 42.482 21.479 22.451 1.00 64.38 279 ALA A O 1
#

Secondary structure (DSSP, 8-state):
---------PPPGGGTTSTT----S-SGGG--TTTHHHHHHHHHHHHHHHHH--PPPPPHHHHHHHHT----HHHHHHHHHHHHHHHHHHHHHHHHHHHHHHHHHHHHHHHHHHHHHT-TT--HHHHHHHHHHHHHHHHHHHHHHHHHHHHHHHHHHHHHHHHHHHHHHHHHHHHHHHHHHHHSPPSSHHHHHHS-HHHHHHHHHHHHS-HHHHHHHHHHHT--HHHHHHHHHHHHH-HHHHHHHHHHHHHHHHSPPPP------------TT-PPPP-

Foldseek 3Di:
DDPPPPDPDDDDPVCCPHDPNDPDPPDVVPDDPVCVVVVVLVVVVVVLCVPQVPDPDDDPVVVVVVVPDDDALVNLVVVLVVLVVVLVSVVVSLVVVLVVVVVVLVVVLVVVVVVVVVDPPQDPVNVVVSVVVSVVVVVVSVVSSVVVNCVSVVVSVVVSVVSVVVSVVNVVVVVVVVVCLLLQQQLDLVSLVVHDLVSVLLLLCLLPDDPVVVVVSCVVSVNDPVSNVNVNVVCVVDPVSVVVSVVSNVVVVPPPDPPDPPPPPPPPDDDPPDDDDDD

Organism: Psilocybe cubensis (NCBI:txid181762)

Radius of gyration: 36.7 Å; Cα contacts (8 Å, |Δi|>4): 98; chains: 1; bounding box: 78×3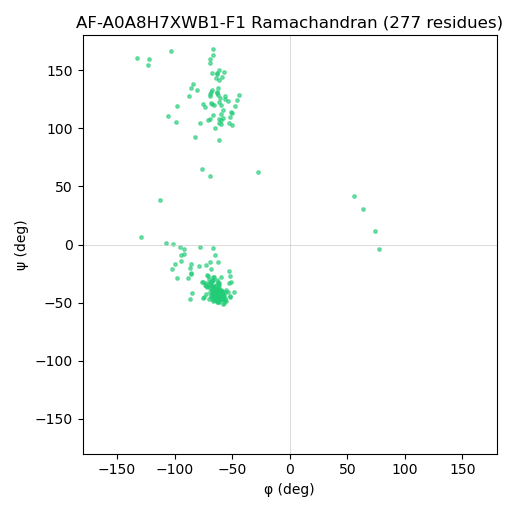6×97 Å

Sequence (279 aa):
MNPETRTYRFPKPQYSGKNGFLSQFTDPAQITDKNEEEAIEKHRQFEFFLEHQKREVPDLETMAAELNRKDDAASLKKQIDDLQVLHENDLQRLYDFNVNEYLESIQSQHTSRDYTAQRPEVYEAERAAIDELFDMERRGLQIKWEDRYQQLHYAHLSEVLALTAEKKRIEEAEEKARQEEARAFPLTAADYNRKAPDMKLRVALFLTADKNRQERYLDEHGWAWRQVQPLCDVFKKDMQFAANVRALVINNAMAPKPAAPVAQKYTPTTDPRKRPPAA

Mean predicted aligned error: 12.38 Å

Solvent-accessible surface area (backbone atoms only — not comparable to full-atom values): 16626 Å² total; per-residue (Å²): 134,81,82,81,78,78,75,78,83,72,79,60,76,92,48,66,72,43,94,86,41,59,89,63,85,78,51,77,89,67,60,41,94,92,44,42,69,62,51,52,51,52,48,51,52,49,49,47,42,63,69,75,57,69,68,81,76,73,52,74,66,55,52,53,49,58,75,67,53,81,81,46,60,66,58,41,48,49,50,47,53,53,49,49,56,49,48,53,52,52,49,51,53,51,49,55,49,53,50,49,56,50,52,52,48,53,50,51,54,53,60,56,43,60,76,56,68,78,45,94,78,70,50,72,69,59,55,52,52,52,52,52,50,54,52,50,52,51,52,52,52,50,52,53,50,52,50,52,48,49,53,54,51,49,53,54,50,57,51,49,51,52,50,51,52,51,32,51,53,49,52,52,48,53,50,48,51,50,50,49,60,68,63,52,74,51,56,41,75,70,49,41,71,70,47,56,71,69,53,42,49,53,53,31,50,44,74,71,43,54,71,74,55,32,54,52,50,26,66,76,65,69,51,54,69,82,55,48,46,56,31,54,53,46,46,72,70,35,64,68,61,37,50,54,39,51,49,53,49,51,54,60,72,68,46,77,74,75,73,72,78,73,78,73,76,80,71,82,76,77,65,90,79,68,74,76,82,84,130

Nearest PDB structures (foldseek):
  8a1g-assembly2_B  TM=4.702E-01  e=7.227E+00  Homo sapiens
  8tgd-assembly1_B  TM=1.656E-01  e=7.616E+00  Homo sapiens